Protein AF-0000000078270189 (afdb_homodimer)

Radius of gyration: 19.57 Å; Cα contacts (8 Å, |Δi|>4): 550; chains: 2; bounding box: 34×68×43 Å

Sequence (290 aa):
MHQIRISPMSISDHAAAMALWQNTPGIGLSAADEAQAMQSYLQRNPDLSQCAWADELLVGTVLAGHDGRRGYLHHLCVRDDFRHRGVGRQMITRALEGLAALGLEKAHAFLFTDNETGRRFWDRIGWTWRTDIGVVSVTIEEAIKMHQIRISPMSISDHAAAMALWQNTPGIGLSAADEAQAMQSYLQRNPDLSQCAWADELLVGTVLAGHDGRRGYLHHLCVRDDFRHRGVGRQMITRALEGLAALGLEKAHAFLFTDNETGRRFWDRIGWTWRTDIGVVSVTIEEAIK

pLDDT: mean 95.75, std 4.95, range [55.59, 98.94]

Foldseek 3Di:
DQDKDKWFDDLVCLVLLVVQQVPDPQRDDDPCSDSVNVNVLCVQQPGLKMFIDRDPHTFFIKDWDDPLAEIEIGRTDGHPVCPPVCPSVVRNVSNVVSVVVSPYDYYDYDHDPPCPVVVVVCVVSPDDDDPPDDDDDDDVVVVVD/DQDKDKWFDDLVCLVLLVVQQVPDPQRDDDPCSDSVNVNVQCVQQPGLKMWIDRDPHTFFIKDWDDPLAEIEIGRGDGHPVCPPVCPSVVRNVRNVVSVVVSPYDYYDYDHDPPCPVVVVVCVVSPDDDDPPDDDDDDDVVVVVD

Nearest PDB structures (foldseek):
  5ib0-assembly1_A  TM=9.580E-01  e=2.814E-15  Pseudomonas aeruginosa PAO1
  2pdo-assembly1_A  TM=8.652E-01  e=2.247E-10  Shigella flexneri 2a str. 2457T
  4qvt-assembly5_H  TM=8.853E-01  e=1.730E-09  Escherichia coli K-12
  4qvt-assembly2_D  TM=8.616E-01  e=2.094E-09  Escherichia coli K-12
  3ddd-assembly1_A  TM=7.504E-01  e=2.486E-06  Pyrococcus horikoshii

InterPro domains:
  IPR000182 GNAT domain [PF00583] (37-127)
  IPR000182 GNAT domain [PS51186] (4-145)
  IPR016181 Acyl-CoA N-acyltransferase [SSF55729] (1-129)
  IPR050832 Bacterial Acetyltransferase [PTHR43877] (1-128)

Organism: Desulfomicrobium norvegicum (strain DSM 1741 / NCIMB 8310) (NCBI:txid52561)

Secondary structure (DSSP, 8-state):
-PPEEEEE--GGGHHHHHHHHHTSTTPPP-GGGSHHHHHHHHHHSTTTSEEEEETTEEEEEEEEEE-SS-EEEEEEEE-GGG-SSSHHHHHHHHHHHHHHHTT--EEEEEEETT-HHHHHHHHHTT-EE-SSEEEEEEEHHHH--/-PPEEEEE--GGGHHHHHHHHHTSTTPPP-GGGSHHHHHHHHHHSTTTSEEEEETTEEEEEEEEEE-SS-EEEEEEEE-GGG-SSSHHHHHHHHHHHHHHHTT--EEEEEEETT-HHHHHHHHHTT-EE-SSEEEEEEEHHHH--

Solvent-accessible surface area (backbone atoms only — not comparable to full-atom values): 15845 Å² total; per-residue (Å²): 130,80,63,72,47,76,44,58,57,53,73,86,45,44,67,57,49,51,56,48,43,77,71,35,89,89,59,82,84,56,76,60,68,35,69,70,41,38,42,53,23,44,68,75,24,70,65,20,19,27,31,30,23,44,80,92,39,71,41,30,37,32,40,33,30,39,35,62,60,40,32,40,46,42,72,73,48,59,40,76,95,56,54,96,68,55,56,67,59,52,44,48,44,52,24,43,52,45,42,42,75,71,66,38,54,36,34,36,34,73,40,51,67,82,40,59,69,60,51,52,52,42,44,73,69,66,33,42,76,48,80,59,45,45,42,34,34,38,54,37,72,70,62,71,103,131,78,63,71,45,73,44,59,56,53,74,86,47,45,68,57,49,51,55,49,43,76,71,34,89,91,59,83,84,55,74,59,68,34,69,69,41,37,44,53,23,44,68,73,24,70,65,21,19,27,31,29,24,44,80,89,39,73,42,30,37,32,41,34,30,40,34,61,61,40,31,39,47,41,73,71,47,59,40,78,95,58,53,96,68,55,56,68,59,52,44,49,45,51,24,43,51,46,42,42,76,72,66,38,54,36,35,36,34,73,40,54,66,83,42,60,70,60,52,53,51,42,45,71,68,66,33,41,78,47,80,60,46,45,43,35,34,38,53,37,74,70,63,70,102

Structure (mmCIF, N/CA/C/O backbone):
data_AF-0000000078270189-model_v1
#
loop_
_entity.id
_entity.type
_entity.pdbx_description
1 polymer 'Putative acetyltransferase'
#
loop_
_atom_site.group_PDB
_atom_site.id
_atom_site.type_symbol
_atom_site.label_atom_id
_atom_site.label_alt_id
_atom_site.label_comp_id
_atom_site.label_asym_id
_atom_site.label_entity_id
_atom_site.label_seq_id
_atom_site.pdbx_PDB_ins_code
_atom_site.Cartn_x
_atom_site.Cartn_y
_atom_site.Cartn_z
_atom_site.occupancy
_atom_site.B_iso_or_equiv
_atom_site.auth_seq_id
_atom_site.auth_comp_id
_atom_site.auth_asym_id
_atom_site.auth_atom_id
_atom_site.pdbx_PDB_model_num
ATOM 1 N N . MET A 1 1 ? 3.002 35.062 14.57 1 55.69 1 MET A N 1
ATOM 2 C CA . MET A 1 1 ? 2.908 33.969 13.609 1 55.69 1 MET A CA 1
ATOM 3 C C . MET A 1 1 ? 3.334 32.656 14.25 1 55.69 1 MET A C 1
ATOM 5 O O . MET A 1 1 ? 4.383 32.562 14.891 1 55.69 1 MET A O 1
ATOM 9 N N . HIS A 1 2 ? 2.355 31.734 14.633 1 72 2 HIS A N 1
ATOM 10 C CA . HIS A 1 2 ? 2.68 30.594 15.477 1 72 2 HIS A CA 1
ATOM 11 C C . HIS A 1 2 ? 3.689 29.672 14.789 1 72 2 HIS A C 1
ATOM 13 O O . HIS A 1 2 ? 3.688 29.547 13.562 1 72 2 HIS A O 1
ATOM 19 N N . GLN A 1 3 ? 4.707 29.5 15.445 1 89 3 GLN A N 1
ATOM 20 C CA . GLN A 1 3 ? 5.746 28.594 14.961 1 89 3 GLN A CA 1
ATOM 21 C C . GLN A 1 3 ? 5.215 27.172 14.812 1 89 3 GLN A C 1
ATOM 23 O O . GLN A 1 3 ? 4.57 26.641 15.719 1 89 3 GLN A O 1
ATOM 28 N N . ILE A 1 4 ? 5.23 26.656 13.695 1 95.44 4 ILE A N 1
ATOM 29 C CA . ILE A 1 4 ? 4.77 25.297 13.438 1 95.44 4 ILE A CA 1
ATOM 30 C C . ILE A 1 4 ? 5.922 24.312 13.656 1 95.44 4 ILE A C 1
ATOM 32 O O . ILE A 1 4 ? 7.031 24.531 13.156 1 95.44 4 ILE A O 1
ATOM 36 N N . ARG A 1 5 ? 5.668 23.281 14.484 1 97.12 5 ARG A N 1
ATOM 37 C CA . ARG A 1 5 ? 6.637 22.219 14.742 1 97.12 5 ARG A CA 1
ATOM 38 C C . ARG A 1 5 ? 6.18 20.906 14.133 1 97.12 5 ARG A C 1
ATOM 40 O O . ARG A 1 5 ? 5.047 20.469 14.352 1 97.12 5 ARG A O 1
ATOM 47 N N . ILE A 1 6 ? 7.066 20.328 13.367 1 98 6 ILE A N 1
ATOM 48 C CA . ILE A 1 6 ? 6.781 19.031 12.781 1 98 6 ILE A CA 1
ATOM 49 C C . ILE A 1 6 ? 7.551 17.938 13.531 1 98 6 ILE A C 1
ATOM 51 O O . ILE A 1 6 ? 8.75 18.078 13.773 1 98 6 ILE A O 1
ATOM 55 N N . SER A 1 7 ? 6.887 16.922 13.914 1 98.06 7 SER A N 1
ATOM 56 C CA . SER A 1 7 ? 7.5 15.828 14.648 1 98.06 7 SER A CA 1
ATOM 57 C C . SER A 1 7 ? 6.828 14.492 14.328 1 98.06 7 SER A C 1
ATOM 59 O O . SER A 1 7 ? 5.695 14.469 13.836 1 98.06 7 SER A O 1
ATOM 61 N N . PRO A 1 8 ? 7.523 13.406 14.57 1 98.75 8 PRO A N 1
ATOM 62 C CA . PRO A 1 8 ? 6.891 12.102 14.359 1 98.75 8 PRO A CA 1
ATOM 63 C C . PRO A 1 8 ? 5.637 11.914 15.211 1 98.75 8 PRO A C 1
ATOM 65 O O . PRO A 1 8 ? 5.594 12.359 16.359 1 98.75 8 PRO A O 1
ATOM 68 N N . MET A 1 9 ? 4.684 11.32 14.609 1 98.75 9 MET A N 1
ATOM 69 C CA . MET A 1 9 ? 3.447 11 15.32 1 98.75 9 MET A CA 1
ATOM 70 C C . MET A 1 9 ? 3.678 9.898 16.344 1 98.75 9 MET A C 1
ATOM 72 O O . MET A 1 9 ? 4.395 8.93 16.078 1 98.75 9 MET A O 1
ATOM 76 N N . SER A 1 10 ? 3.102 10.039 17.5 1 98.31 10 SER A N 1
ATOM 77 C CA . SER A 1 10 ? 3.029 8.977 18.5 1 98.31 10 SER A CA 1
ATOM 78 C C . SER A 1 10 ? 1.584 8.664 18.859 1 98.31 10 SER A C 1
ATOM 80 O O . SER A 1 10 ? 0.664 9.375 18.453 1 98.31 10 SER A O 1
ATOM 82 N N . ILE A 1 11 ? 1.423 7.57 19.641 1 98.44 11 ILE A N 1
ATOM 83 C CA . ILE A 1 11 ? 0.067 7.141 19.969 1 98.44 11 ILE A CA 1
ATOM 84 C C . ILE A 1 11 ? -0.595 8.172 20.891 1 98.44 11 ILE A C 1
ATOM 86 O O . ILE A 1 11 ? -1.822 8.273 20.922 1 98.44 11 ILE A O 1
ATOM 90 N N . SER A 1 12 ? 0.16 8.992 21.547 1 98.25 12 SER A N 1
ATOM 91 C CA . SER A 1 12 ? -0.382 10.047 22.391 1 98.25 12 SER A CA 1
ATOM 92 C C . SER A 1 12 ? -1.048 11.141 21.562 1 98.25 12 SER A C 1
ATOM 94 O O . SER A 1 12 ? -1.821 11.945 22.078 1 98.25 12 SER A O 1
ATOM 96 N N . ASP A 1 13 ? -0.788 11.219 20.281 1 98.38 13 ASP A N 1
ATOM 97 C CA . ASP A 1 13 ? -1.355 12.227 19.391 1 98.38 13 ASP A CA 1
ATOM 98 C C . ASP A 1 13 ? -2.689 11.766 18.812 1 98.38 13 ASP A C 1
ATOM 100 O O . ASP A 1 13 ? -3.361 12.516 18.109 1 98.38 13 ASP A O 1
ATOM 104 N N . HIS A 1 14 ? -3.082 10.547 19.109 1 98.5 14 HIS A N 1
ATOM 105 C CA . HIS A 1 14 ? -4.203 9.898 18.438 1 98.5 14 HIS A CA 1
ATOM 106 C C . HIS A 1 14 ? -5.484 10.711 18.594 1 98.5 14 HIS A C 1
ATOM 108 O O . HIS A 1 14 ? -6.199 10.961 17.625 1 98.5 14 HIS A O 1
ATOM 114 N N . ALA A 1 15 ? -5.781 11.148 19.812 1 98.19 15 ALA A N 1
ATOM 115 C CA . ALA A 1 15 ? -7.031 11.867 20.047 1 98.19 15 ALA A CA 1
ATOM 116 C C . ALA A 1 15 ? -7.082 13.164 19.25 1 98.19 15 ALA A C 1
ATOM 118 O O . ALA A 1 15 ? -8.117 13.5 18.672 1 98.19 15 ALA A O 1
ATOM 119 N N . ALA A 1 16 ? -6.031 13.898 19.25 1 98.31 16 ALA A N 1
ATOM 120 C CA . ALA A 1 16 ? -5.961 15.148 18.5 1 98.31 16 ALA A CA 1
ATOM 121 C C . ALA A 1 16 ? -6.062 14.883 17 1 98.31 16 ALA A C 1
ATOM 123 O O . ALA A 1 16 ? -6.727 15.633 16.266 1 98.31 16 ALA A O 1
ATOM 124 N N . ALA A 1 17 ? -5.438 13.852 16.5 1 98.5 17 ALA A N 1
ATOM 125 C CA . ALA A 1 17 ? -5.496 13.477 15.086 1 98.5 17 ALA A CA 1
ATOM 126 C C . ALA A 1 17 ? -6.922 13.117 14.68 1 98.5 17 ALA A C 1
ATOM 128 O O . ALA A 1 17 ? -7.414 13.578 13.648 1 98.5 17 ALA A O 1
ATOM 129 N N . MET A 1 18 ? -7.562 12.312 15.547 1 98.12 18 MET A N 1
ATOM 130 C CA . MET A 1 18 ? -8.938 11.914 15.273 1 98.12 18 MET A CA 1
ATOM 131 C C . MET A 1 18 ? -9.852 13.125 15.172 1 98.12 18 MET A C 1
ATOM 133 O O . MET A 1 18 ? -10.695 13.203 14.273 1 98.12 18 MET A O 1
ATOM 137 N N . ALA A 1 19 ? -9.711 14.055 16.062 1 97.31 19 ALA A N 1
ATOM 138 C CA . ALA A 1 19 ? -10.508 15.281 16.031 1 97.31 19 ALA A CA 1
ATOM 139 C C . ALA A 1 19 ? -10.273 16.062 14.742 1 97.31 19 ALA A C 1
ATOM 141 O O . ALA A 1 19 ? -11.219 16.547 14.125 1 97.31 19 ALA A O 1
ATOM 142 N N . LEU A 1 20 ? -9.023 16.188 14.352 1 97.62 20 LEU A N 1
ATOM 143 C CA . LEU A 1 20 ? -8.688 16.875 13.109 1 97.62 20 LEU A CA 1
ATOM 144 C C . LEU A 1 20 ? -9.32 16.172 11.914 1 97.62 20 LEU A C 1
ATOM 146 O O . LEU A 1 20 ? -9.93 16.828 11.062 1 97.62 20 LEU A O 1
ATOM 150 N N . TRP A 1 21 ? -9.172 14.844 11.844 1 97.25 21 TRP A N 1
ATOM 151 C CA . TRP A 1 21 ? -9.68 14.07 10.719 1 97.25 21 TRP A CA 1
ATOM 152 C C . TRP A 1 21 ? -11.195 14.172 10.625 1 97.25 21 TRP A C 1
ATOM 154 O O . TRP A 1 21 ? -11.75 14.352 9.531 1 97.25 21 TRP A O 1
ATOM 164 N N . GLN A 1 22 ? -11.852 14.07 11.719 1 95.75 22 GLN A N 1
ATOM 165 C CA . GLN A 1 22 ? -13.312 14.133 11.75 1 95.75 22 GLN A CA 1
ATOM 166 C C . GLN A 1 22 ? -13.812 15.484 11.242 1 95.75 22 GLN A C 1
ATOM 168 O O . GLN A 1 22 ? -14.922 15.57 10.695 1 95.75 22 GLN A O 1
ATOM 173 N N . ASN A 1 23 ? -13.016 16.484 11.359 1 93.38 23 ASN A N 1
ATOM 174 C CA . ASN A 1 23 ? -13.414 17.828 10.977 1 93.38 23 ASN A CA 1
ATOM 175 C C . ASN A 1 23 ? -12.828 18.234 9.625 1 93.38 23 ASN A C 1
ATOM 177 O O . ASN A 1 23 ? -12.836 19.406 9.266 1 93.38 23 ASN A O 1
ATOM 181 N N . THR A 1 24 ? -12.227 17.375 8.961 1 91.44 24 THR A N 1
ATOM 182 C CA . THR A 1 24 ? -11.641 17.641 7.652 1 91.44 24 THR A CA 1
ATOM 183 C C . THR A 1 24 ? -12.445 16.969 6.543 1 91.44 24 THR A C 1
ATOM 185 O O . THR A 1 24 ? -12.484 15.75 6.457 1 91.44 24 THR A O 1
ATOM 188 N N . PRO A 1 25 ? -13.039 17.781 5.727 1 86 25 PRO A N 1
ATOM 189 C CA . PRO A 1 25 ? -13.797 17.188 4.621 1 86 25 PRO A CA 1
ATOM 190 C C . PRO A 1 25 ? -12.93 16.344 3.703 1 86 25 PRO A C 1
ATOM 192 O O . PRO A 1 25 ? -11.773 16.688 3.439 1 86 25 PRO A O 1
ATOM 195 N N . GLY A 1 26 ? -13.461 15.141 3.305 1 84.12 26 GLY A N 1
ATOM 196 C CA . GLY A 1 26 ? -12.758 14.289 2.354 1 84.12 26 GLY A CA 1
ATOM 197 C C . GLY A 1 26 ? -11.953 13.188 3.018 1 84.12 26 GLY A C 1
ATOM 198 O O . GLY A 1 26 ? -11.5 12.258 2.35 1 84.12 26 GLY A O 1
ATOM 199 N N . ILE A 1 27 ? -11.695 13.383 4.262 1 88.06 27 ILE A N 1
ATOM 200 C CA . ILE A 1 27 ? -11 12.32 4.988 1 88.06 27 ILE A CA 1
ATOM 201 C C . ILE A 1 27 ? -11.992 11.234 5.391 1 88.06 27 ILE A C 1
ATOM 203 O O . ILE A 1 27 ? -12.969 11.508 6.09 1 88.06 27 ILE A O 1
ATOM 207 N N . GLY A 1 28 ? -11.797 10.055 4.883 1 88.25 28 GLY A N 1
ATOM 208 C CA . GLY A 1 28 ? -12.594 8.906 5.281 1 88.25 28 GLY A CA 1
ATOM 209 C C . GLY A 1 28 ? -11.984 8.133 6.434 1 88.25 28 GLY A C 1
ATOM 210 O O . GLY A 1 28 ? -10.797 7.824 6.422 1 88.25 28 GLY A O 1
ATOM 211 N N . LEU A 1 29 ? -12.812 7.902 7.492 1 93.81 29 LEU A N 1
ATOM 212 C CA . LEU A 1 29 ? -12.352 7.16 8.664 1 93.81 29 LEU A CA 1
ATOM 213 C C . LEU A 1 29 ? -12.859 5.723 8.625 1 93.81 29 LEU A C 1
ATOM 215 O O . LEU A 1 29 ? -13.914 5.445 8.047 1 93.81 29 LEU A O 1
ATOM 219 N N . SER A 1 30 ? -12.125 4.852 9.188 1 94.12 30 SER A N 1
ATOM 220 C CA . SER A 1 30 ? -12.453 3.432 9.289 1 94.12 30 SER A CA 1
ATOM 221 C C . SER A 1 30 ? -11.891 2.824 10.57 1 94.12 30 SER A C 1
ATOM 223 O O . SER A 1 30 ? -11.328 3.533 11.406 1 94.12 30 SER A O 1
ATOM 225 N N . ALA A 1 31 ? -12.086 1.511 10.758 1 94.19 31 ALA A N 1
ATOM 226 C CA . ALA A 1 31 ? -11.555 0.787 11.906 1 94.19 31 ALA A CA 1
ATOM 227 C C . ALA A 1 31 ? -10.039 0.904 11.977 1 94.19 31 ALA A C 1
ATOM 229 O O . ALA A 1 31 ? -9.453 0.835 13.062 1 94.19 31 ALA A O 1
ATOM 230 N N . ALA A 1 32 ? -9.438 1.154 10.836 1 96 32 ALA A N 1
ATOM 231 C CA . ALA A 1 32 ? -7.98 1.271 10.781 1 96 32 ALA A CA 1
ATOM 232 C C . ALA A 1 32 ? -7.504 2.521 11.508 1 96 32 ALA A C 1
ATOM 234 O O . ALA A 1 32 ? -6.309 2.666 11.789 1 96 32 ALA A O 1
ATOM 235 N N . ASP A 1 33 ? -8.406 3.43 11.82 1 97.44 33 ASP A N 1
ATOM 236 C CA . ASP A 1 33 ? -8.039 4.695 12.445 1 97.44 33 ASP A CA 1
ATOM 237 C C . ASP A 1 33 ? -8.266 4.648 13.953 1 97.44 33 ASP A C 1
ATOM 239 O O . ASP A 1 33 ? -7.973 5.613 14.664 1 97.44 33 ASP A O 1
ATOM 243 N N . GLU A 1 34 ? -8.789 3.553 14.414 1 96.81 34 GLU A N 1
ATOM 244 C CA . GLU A 1 34 ? -9.008 3.404 15.852 1 96.81 34 GLU A CA 1
ATOM 245 C C . GLU A 1 34 ? -7.68 3.273 16.594 1 96.81 34 GLU A C 1
ATOM 247 O O . GLU A 1 34 ? -6.652 2.951 16 1 96.81 34 GLU A O 1
ATOM 252 N N . ALA A 1 35 ? -7.715 3.471 17.875 1 97.25 35 ALA A N 1
ATOM 253 C CA . ALA A 1 35 ? -6.52 3.631 18.703 1 97.25 35 ALA A CA 1
ATOM 254 C C . ALA A 1 35 ? -5.617 2.402 18.609 1 97.25 35 ALA A C 1
ATOM 256 O O . ALA A 1 35 ? -4.414 2.523 18.375 1 97.25 35 ALA A O 1
ATOM 257 N N . GLN A 1 36 ? -6.172 1.244 18.766 1 97.06 36 GLN A N 1
ATOM 258 C CA . GLN A 1 36 ? -5.363 0.03 18.75 1 97.06 36 GLN A CA 1
ATOM 259 C C . GLN A 1 36 ? -4.727 -0.202 17.391 1 97.06 36 GLN A C 1
ATOM 261 O O . GLN A 1 36 ? -3.555 -0.57 17.297 1 97.06 36 GLN A O 1
ATOM 266 N N . ALA A 1 37 ? -5.496 -0.034 16.375 1 97.25 37 ALA A N 1
ATOM 267 C CA . ALA A 1 37 ? -4.977 -0.196 15.016 1 97.25 37 ALA A CA 1
ATOM 268 C C . ALA A 1 37 ? -3.881 0.826 14.727 1 97.25 37 ALA A C 1
ATOM 270 O O . ALA A 1 37 ? -2.854 0.49 14.125 1 97.25 37 ALA A O 1
ATOM 271 N N . MET A 1 38 ? -4.141 2.039 15.188 1 97.69 38 MET A N 1
ATOM 272 C CA . MET A 1 38 ? -3.145 3.084 14.977 1 97.69 38 MET A CA 1
ATOM 273 C C . MET A 1 38 ? -1.864 2.775 15.75 1 97.69 38 MET A C 1
ATOM 275 O O . MET A 1 38 ? -0.762 3.002 15.242 1 97.69 38 MET A O 1
ATOM 279 N N . GLN A 1 39 ? -1.993 2.305 16.906 1 98.06 39 GLN A N 1
ATOM 280 C CA . GLN A 1 39 ? -0.818 1.911 17.688 1 98.06 39 GLN A CA 1
ATOM 281 C C . GLN A 1 39 ? 0.012 0.875 16.922 1 98.06 39 GLN A C 1
ATOM 283 O O . GLN A 1 39 ? 1.229 1.019 16.812 1 98.06 39 GLN A O 1
ATOM 288 N N . SER A 1 40 ? -0.621 -0.164 16.469 1 98.06 40 SER A N 1
ATOM 289 C CA . SER A 1 40 ? 0.06 -1.199 15.695 1 98.06 40 SER A CA 1
ATOM 290 C C . SER A 1 40 ? 0.702 -0.619 14.438 1 98.06 40 SER A C 1
ATOM 292 O O . SER A 1 40 ? 1.824 -0.985 14.078 1 98.06 40 SER A O 1
ATOM 294 N N . TYR A 1 41 ? -0.029 0.301 13.805 1 98.62 41 TYR A N 1
ATOM 295 C CA . TYR A 1 41 ? 0.45 0.947 12.586 1 98.62 41 TYR A CA 1
ATOM 296 C C . TYR A 1 41 ? 1.729 1.73 12.852 1 98.62 41 TYR A C 1
ATOM 298 O O . TYR A 1 41 ? 2.701 1.618 12.102 1 98.62 41 TYR A O 1
ATOM 306 N N . LEU A 1 42 ? 1.696 2.494 13.922 1 98.75 42 LEU A N 1
ATOM 307 C CA . LEU A 1 42 ? 2.842 3.33 14.266 1 98.75 42 LEU A CA 1
ATOM 308 C C . LEU A 1 42 ? 4.023 2.475 14.711 1 98.75 42 LEU A C 1
ATOM 310 O O . LEU A 1 42 ? 5.18 2.816 14.438 1 98.75 42 LEU A O 1
ATOM 314 N N . GLN A 1 43 ? 3.764 1.372 15.383 1 98.38 43 GLN A N 1
ATOM 315 C CA . GLN A 1 43 ? 4.82 0.458 15.805 1 98.38 43 GLN A CA 1
ATOM 316 C C . GLN A 1 43 ? 5.488 -0.206 14.609 1 98.38 43 GLN A C 1
ATOM 318 O O . GLN A 1 43 ? 6.703 -0.423 14.609 1 98.38 43 GLN A O 1
ATOM 323 N N . ARG A 1 44 ? 4.73 -0.51 13.625 1 98.44 44 ARG A N 1
ATOM 324 C CA . ARG A 1 44 ? 5.254 -1.144 12.422 1 98.44 44 ARG A CA 1
ATOM 325 C C . ARG A 1 44 ? 6.043 -0.147 11.578 1 98.44 44 ARG A C 1
ATOM 327 O O . ARG A 1 44 ? 6.91 -0.538 10.797 1 98.44 44 ARG A O 1
ATOM 334 N N . ASN A 1 45 ? 5.742 1.15 11.719 1 98.81 45 ASN A N 1
ATOM 335 C CA . ASN A 1 45 ? 6.324 2.213 10.906 1 98.81 45 ASN A CA 1
ATOM 336 C C . ASN A 1 45 ? 6.891 3.334 11.773 1 98.81 45 ASN A C 1
ATOM 338 O O . ASN A 1 45 ? 6.438 4.477 11.688 1 98.81 45 ASN A O 1
ATOM 342 N N . PRO A 1 46 ? 7.879 3.049 12.523 1 98.69 46 PRO A N 1
ATOM 343 C CA . PRO A 1 46 ? 8.352 4.059 13.477 1 98.69 46 PRO A CA 1
ATOM 344 C C . PRO A 1 46 ? 8.875 5.316 12.789 1 98.69 46 PRO A C 1
ATOM 346 O O . PRO A 1 46 ? 9.656 5.223 11.844 1 98.69 46 PRO A O 1
ATOM 349 N N . ASP A 1 47 ? 8.375 6.469 13.188 1 98.56 47 ASP A N 1
ATOM 350 C CA . ASP A 1 47 ? 8.891 7.801 12.898 1 98.56 47 ASP A CA 1
ATOM 351 C C . ASP A 1 47 ? 8.562 8.219 11.469 1 98.56 47 ASP A C 1
ATOM 353 O O . ASP A 1 47 ? 9.07 9.227 10.977 1 98.56 47 ASP A O 1
ATOM 357 N N . LEU A 1 48 ? 7.73 7.488 10.828 1 98.88 48 LEU A N 1
ATOM 358 C CA . LEU A 1 48 ? 7.434 7.805 9.43 1 98.88 48 LEU A CA 1
ATOM 359 C C . LEU A 1 48 ? 6.27 8.781 9.328 1 98.88 48 LEU A C 1
ATOM 361 O O . LEU A 1 48 ? 6.285 9.695 8.5 1 98.88 48 LEU A O 1
ATOM 365 N N . SER A 1 49 ? 5.238 8.594 10.148 1 98.94 49 SER A N 1
ATOM 366 C CA . SER A 1 49 ? 4.094 9.5 10.172 1 98.94 49 SER A CA 1
ATOM 367 C C . SER A 1 49 ? 4.441 10.805 10.891 1 98.94 49 SER A C 1
ATOM 369 O O . SER A 1 49 ? 5.188 10.797 11.867 1 98.94 49 SER A O 1
ATOM 371 N N . GLN A 1 50 ? 3.893 11.898 10.414 1 98.88 50 GLN A N 1
ATOM 372 C CA . GLN A 1 50 ? 4.266 13.203 10.945 1 98.88 50 GLN A CA 1
ATOM 373 C C . GLN A 1 50 ? 3.039 13.977 11.422 1 98.88 50 GLN A C 1
ATOM 375 O O . GLN A 1 50 ? 1.959 13.852 10.836 1 98.88 50 GLN A O 1
ATOM 380 N N . CYS A 1 51 ? 3.275 14.797 12.398 1 98.75 51 CYS A N 1
ATOM 381 C CA . CYS A 1 51 ? 2.318 15.781 12.906 1 98.75 51 CYS A CA 1
ATOM 382 C C . CYS A 1 51 ? 2.896 17.188 12.844 1 98.75 51 CYS A C 1
ATOM 384 O O . CYS A 1 51 ? 4.094 17.375 13.07 1 98.75 51 CYS A O 1
ATOM 386 N N . ALA A 1 52 ? 2.064 18.094 12.547 1 98.69 52 ALA A N 1
ATOM 387 C CA . ALA A 1 52 ? 2.387 19.516 12.664 1 98.69 52 ALA A CA 1
ATOM 388 C C . ALA A 1 52 ? 1.609 20.156 13.812 1 98.69 52 ALA A C 1
ATOM 390 O O . ALA A 1 52 ? 0.383 20.047 13.875 1 98.69 52 ALA A O 1
ATOM 391 N N . TRP A 1 53 ? 2.318 20.891 14.672 1 98.06 53 TRP A N 1
ATOM 392 C CA . TRP A 1 53 ? 1.719 21.516 15.844 1 98.06 53 TRP A CA 1
ATOM 393 C C . TRP A 1 53 ? 1.943 23.016 15.836 1 98.06 53 TRP A C 1
ATOM 395 O O . TRP A 1 53 ? 3.053 23.484 15.562 1 98.06 53 TRP A O 1
ATOM 405 N N . ALA A 1 54 ? 0.935 23.781 15.977 1 97 54 ALA A N 1
ATOM 406 C CA . ALA A 1 54 ? 1.003 25.188 16.375 1 97 54 ALA A CA 1
ATOM 407 C C . ALA A 1 54 ? 0.716 25.359 17.859 1 97 54 ALA A C 1
ATOM 409 O O . ALA A 1 54 ? -0.444 25.391 18.266 1 97 54 ALA A O 1
ATOM 410 N N . ASP A 1 55 ? 1.781 25.375 18.641 1 93.25 55 ASP A N 1
ATOM 411 C CA . ASP A 1 55 ? 1.658 25.344 20.094 1 93.25 55 ASP A CA 1
ATOM 412 C C . ASP A 1 55 ? 0.997 24.031 20.547 1 93.25 55 ASP A C 1
ATOM 414 O O . ASP A 1 55 ? 1.555 22.953 20.359 1 93.25 55 ASP A O 1
ATOM 418 N N . GLU A 1 56 ? -0.2 24.078 21.062 1 94 56 GLU A N 1
ATOM 419 C CA . GLU A 1 56 ? -0.847 22.875 21.578 1 94 56 GLU A CA 1
ATOM 420 C C . GLU A 1 56 ? -1.928 22.375 20.625 1 94 56 GLU A C 1
ATOM 422 O O . GLU A 1 56 ? -2.643 21.422 20.938 1 94 56 GLU A O 1
ATOM 427 N N . LEU A 1 57 ? -1.951 22.984 19.484 1 96.19 57 LEU A N 1
ATOM 428 C CA . LEU A 1 57 ? -2.977 22.641 18.5 1 96.19 57 LEU A CA 1
ATOM 429 C C . LEU A 1 57 ? -2.383 21.828 17.359 1 96.19 57 LEU A C 1
ATOM 431 O O . LEU A 1 57 ? -1.463 22.281 16.672 1 96.19 57 LEU A O 1
ATOM 435 N N . LEU A 1 58 ? -2.889 20.578 17.219 1 98.25 58 LEU A N 1
ATOM 436 C CA . LEU A 1 58 ? -2.502 19.797 16.047 1 98.25 58 LEU A CA 1
ATOM 437 C C . LEU A 1 58 ? -3.131 20.359 14.781 1 98.25 58 LEU A C 1
ATOM 439 O O . LEU A 1 58 ? -4.359 20.422 14.664 1 98.25 58 LEU A O 1
ATOM 443 N N . VAL A 1 59 ? -2.273 20.797 13.828 1 98 59 VAL A N 1
ATOM 444 C CA . VAL A 1 59 ? -2.822 21.547 12.703 1 98 59 VAL A CA 1
ATOM 445 C C . VAL A 1 59 ? -2.621 20.75 11.414 1 98 59 VAL A C 1
ATOM 447 O O . VAL A 1 59 ? -3.105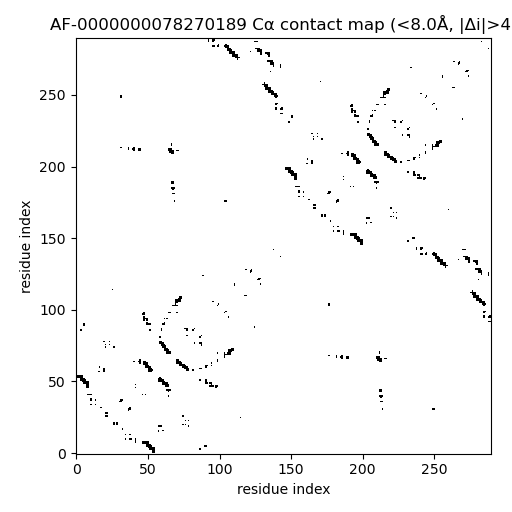 21.156 10.352 1 98 59 VAL A O 1
ATOM 450 N N . GLY A 1 60 ? -1.89 19.594 11.422 1 98.44 60 GLY A N 1
ATOM 451 C CA . GLY A 1 60 ? -1.688 18.781 10.242 1 98.44 60 GLY A CA 1
ATOM 452 C C . GLY A 1 60 ? -1.185 17.375 10.555 1 98.44 60 GLY A C 1
ATOM 453 O O . GLY A 1 60 ? -0.583 17.156 11.609 1 98.44 60 GLY A O 1
ATOM 454 N N . THR A 1 61 ? -1.485 16.484 9.68 1 98.75 61 THR A N 1
ATOM 455 C CA . THR A 1 61 ? -1 15.109 9.805 1 98.75 61 THR A CA 1
ATOM 456 C C . THR A 1 61 ? -0.662 14.523 8.438 1 98.75 61 THR A C 1
ATOM 458 O O . THR A 1 61 ? -1.187 14.977 7.418 1 98.75 61 THR A O 1
ATOM 461 N N . VAL A 1 62 ? 0.183 13.578 8.438 1 98.69 62 VAL A N 1
ATOM 462 C CA . VAL A 1 62 ? 0.337 12.609 7.359 1 98.69 62 VAL A CA 1
ATOM 463 C C . VAL A 1 62 ? 0.734 11.25 7.934 1 98.69 62 VAL A C 1
ATOM 465 O O . VAL A 1 62 ? 1.635 11.164 8.773 1 98.69 62 VAL A O 1
ATOM 468 N N . LEU A 1 63 ? 0.006 10.289 7.574 1 98.81 63 LEU A N 1
ATOM 469 C CA . LEU A 1 63 ? 0.416 8.922 7.887 1 98.81 63 LEU A CA 1
ATOM 470 C C . LEU A 1 63 ? 1.306 8.359 6.785 1 98.81 63 LEU A C 1
ATOM 472 O O . LEU A 1 63 ? 1.033 8.555 5.598 1 98.81 63 LEU A O 1
ATOM 476 N N . ALA A 1 64 ? 2.336 7.684 7.195 1 98.88 64 ALA A N 1
ATOM 477 C CA . ALA A 1 64 ? 3.25 7.051 6.246 1 98.88 64 ALA A CA 1
ATOM 478 C C . ALA A 1 64 ? 3.66 5.66 6.723 1 98.88 64 ALA A C 1
ATOM 480 O O . ALA A 1 64 ? 4.016 5.477 7.891 1 98.88 64 ALA A O 1
ATOM 481 N N . GLY A 1 65 ? 3.506 4.738 5.914 1 98.81 65 GLY A N 1
ATOM 482 C CA . GLY A 1 65 ? 3.955 3.371 6.113 1 98.81 65 GLY A CA 1
ATOM 483 C C . GLY A 1 65 ? 4.418 2.703 4.832 1 98.81 65 GLY A C 1
ATOM 484 O O . GLY A 1 65 ? 4.562 3.361 3.801 1 98.81 65 GLY A O 1
ATOM 485 N N . HIS A 1 66 ? 4.773 1.445 4.965 1 98.88 66 HIS A N 1
ATOM 486 C CA . HIS A 1 66 ? 5.238 0.721 3.787 1 98.88 66 HIS A CA 1
ATOM 487 C C . HIS A 1 66 ? 4.992 -0.777 3.93 1 98.88 66 HIS A C 1
ATOM 489 O O . HIS A 1 66 ? 4.879 -1.289 5.047 1 98.88 66 HIS A O 1
ATOM 495 N N . ASP A 1 67 ? 4.922 -1.465 2.84 1 98.75 67 ASP A N 1
ATOM 496 C CA . ASP A 1 67 ? 4.727 -2.912 2.863 1 98.75 67 ASP A CA 1
ATOM 497 C C . ASP A 1 67 ? 6.047 -3.645 2.637 1 98.75 67 ASP A C 1
ATOM 499 O O . ASP A 1 67 ? 6.074 -4.875 2.549 1 98.75 67 ASP A O 1
ATOM 503 N N . GLY A 1 68 ? 7.141 -2.939 2.566 1 98.31 68 GLY A N 1
ATOM 504 C CA . GLY A 1 68 ? 8.445 -3.49 2.236 1 98.31 68 GLY A CA 1
ATOM 505 C C . GLY A 1 68 ? 8.844 -3.244 0.795 1 98.31 68 GLY A C 1
ATOM 506 O O . GLY A 1 68 ? 10.031 -3.283 0.461 1 98.31 68 GLY A O 1
ATOM 507 N N . ARG A 1 69 ? 7.906 -2.959 -0.025 1 97.81 69 ARG A N 1
ATOM 508 C CA . ARG A 1 69 ? 8.125 -2.75 -1.452 1 97.81 69 ARG A CA 1
ATOM 509 C C . ARG A 1 69 ? 7.852 -1.303 -1.844 1 97.81 69 ARG A C 1
ATOM 511 O O . ARG A 1 69 ? 8.617 -0.702 -2.6 1 97.81 69 ARG A O 1
ATOM 518 N N . ARG A 1 70 ? 6.852 -0.753 -1.339 1 98.31 70 ARG A N 1
ATOM 519 C CA . ARG A 1 70 ? 6.422 0.611 -1.63 1 98.31 70 ARG A CA 1
ATOM 520 C C . ARG A 1 70 ? 6 1.336 -0.356 1 98.31 70 ARG A C 1
ATOM 522 O O . ARG A 1 70 ? 5.594 0.702 0.619 1 98.31 70 ARG A O 1
ATOM 529 N N . GLY A 1 71 ? 6.246 2.625 -0.387 1 98.75 71 GLY A N 1
ATOM 530 C CA . GLY A 1 71 ? 5.66 3.473 0.639 1 98.75 71 GLY A CA 1
ATOM 531 C C . GLY A 1 71 ? 4.25 3.922 0.309 1 98.75 71 GLY A C 1
ATOM 532 O O . GLY A 1 71 ? 3.908 4.102 -0.862 1 98.75 71 GLY A O 1
ATOM 533 N N . TYR A 1 72 ? 3.467 4.156 1.341 1 98.88 72 TYR A N 1
ATOM 534 C CA . TYR A 1 72 ? 2.09 4.617 1.194 1 98.88 72 TYR A CA 1
ATOM 535 C C . TYR A 1 72 ? 1.785 5.746 2.172 1 98.88 72 TYR A C 1
ATOM 537 O O . TYR A 1 72 ? 2.064 5.633 3.367 1 98.88 72 TYR A O 1
ATOM 545 N N . LEU A 1 73 ? 1.249 6.793 1.675 1 98.62 73 LEU A N 1
ATOM 546 C CA . LEU A 1 73 ? 0.853 7.926 2.502 1 98.62 73 LEU A CA 1
ATOM 547 C C . LEU A 1 73 ? -0.665 7.992 2.645 1 98.62 73 LEU A C 1
ATOM 549 O O . LEU A 1 73 ? -1.394 7.738 1.683 1 98.62 73 LEU A O 1
ATOM 553 N N . HIS A 1 74 ? -1.104 8.312 3.865 1 97.88 74 HIS A N 1
ATOM 554 C CA . HIS A 1 74 ? -2.523 8.445 4.176 1 97.88 74 HIS A CA 1
ATOM 555 C C . HIS A 1 74 ? -2.801 9.703 4.984 1 97.88 74 HIS A C 1
ATOM 557 O O . HIS A 1 74 ? -1.895 10.25 5.621 1 97.88 74 HIS A O 1
ATOM 563 N N . HIS A 1 75 ? -4.082 10.164 4.953 1 97.44 75 HIS A N 1
ATOM 564 C CA . HIS A 1 75 ? -4.617 11.188 5.844 1 97.44 75 HIS A CA 1
ATOM 565 C C . HIS A 1 75 ? -3.752 12.438 5.824 1 97.44 75 HIS A C 1
ATOM 567 O O . HIS A 1 75 ? -3.42 12.984 6.883 1 97.44 75 HIS A O 1
ATOM 573 N N . LEU A 1 76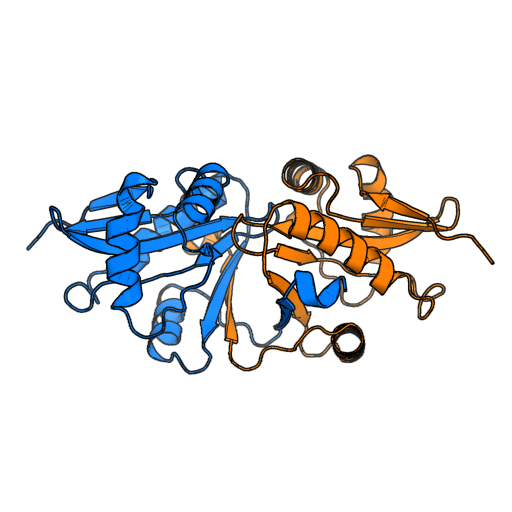 ? -3.293 12.781 4.66 1 96.69 76 LEU A N 1
ATOM 574 C CA . LEU A 1 76 ? -2.711 14.117 4.566 1 96.69 76 LEU A CA 1
ATOM 575 C C . LEU A 1 76 ? -3.775 15.188 4.773 1 96.69 76 LEU A C 1
ATOM 577 O O . LEU A 1 76 ? -4.754 15.25 4.027 1 96.69 76 LEU A O 1
ATOM 581 N N . CYS A 1 77 ? -3.584 15.969 5.789 1 95.31 77 CYS A N 1
ATOM 582 C CA . CYS A 1 77 ? -4.508 17.062 6.059 1 95.31 77 CYS A CA 1
ATOM 583 C C . CYS A 1 77 ? -3.807 18.203 6.793 1 95.31 77 CYS A C 1
ATOM 585 O O . CYS A 1 77 ? -2.879 17.969 7.57 1 95.31 77 CYS A O 1
ATOM 587 N N . VAL A 1 78 ? -4.168 19.359 6.445 1 96.5 78 VAL A N 1
ATOM 588 C CA . VAL A 1 78 ? -3.762 20.594 7.129 1 96.5 78 VAL A CA 1
ATOM 589 C C . VAL A 1 78 ? -4.988 21.438 7.43 1 96.5 78 VAL A C 1
ATOM 591 O O . VAL A 1 78 ? -5.84 21.656 6.562 1 96.5 78 VAL A O 1
ATOM 594 N N . ARG A 1 79 ? -5.086 21.875 8.648 1 95.94 79 ARG A N 1
ATOM 595 C CA . ARG A 1 79 ? -6.18 22.766 9.016 1 95.94 79 ARG A CA 1
ATOM 596 C C . ARG A 1 79 ? -6.273 23.938 8.055 1 95.94 79 ARG A C 1
ATOM 598 O O . ARG A 1 79 ? -5.25 24.5 7.645 1 95.94 79 ARG A O 1
ATOM 605 N N . ASP A 1 80 ? -7.457 24.391 7.848 1 93.19 80 ASP A N 1
ATOM 606 C CA . ASP A 1 80 ? -7.738 25.391 6.832 1 93.19 80 ASP A CA 1
ATOM 607 C C . ASP A 1 80 ? -6.965 26.688 7.105 1 93.19 80 ASP A C 1
ATOM 609 O O . ASP A 1 80 ? -6.371 27.266 6.195 1 93.19 80 ASP A O 1
ATOM 613 N N . ASP A 1 81 ? -6.918 27.109 8.312 1 93 81 ASP A N 1
ATOM 614 C CA . ASP A 1 81 ? -6.309 28.391 8.672 1 93 81 ASP A CA 1
ATOM 615 C C . ASP A 1 81 ? -4.785 28.312 8.625 1 93 81 ASP A C 1
ATOM 617 O O . ASP A 1 81 ? -4.098 29.312 8.789 1 93 81 ASP A O 1
ATOM 621 N N . PHE A 1 82 ? -4.285 27.141 8.336 1 95 82 PHE A N 1
ATOM 622 C CA . PHE A 1 82 ? -2.836 26.984 8.312 1 95 82 PHE A CA 1
ATOM 623 C C . PHE A 1 82 ? -2.373 26.5 6.941 1 95 82 PHE A C 1
ATOM 625 O O . PHE A 1 82 ? -1.232 26.047 6.789 1 95 82 PHE A O 1
ATOM 632 N N . ARG A 1 83 ? -3.203 26.578 5.973 1 92.88 83 ARG A N 1
ATOM 633 C CA . ARG A 1 83 ? -2.873 26.125 4.625 1 92.88 83 ARG A CA 1
ATOM 634 C C . ARG A 1 83 ? -2.094 27.203 3.867 1 92.88 83 ARG A C 1
ATOM 636 O O . ARG A 1 83 ? -1.986 28.328 4.328 1 92.88 83 ARG A O 1
ATOM 643 N N . HIS A 1 84 ? -1.438 26.688 2.834 1 91.94 84 HIS A N 1
ATOM 644 C CA . HIS A 1 84 ? -0.663 27.547 1.944 1 91.94 84 HIS A CA 1
ATOM 645 C C . HIS A 1 84 ? 0.525 28.172 2.672 1 91.94 84 HIS A C 1
ATOM 647 O O . HIS A 1 84 ? 0.921 29.297 2.373 1 91.94 84 HIS A O 1
ATOM 653 N N . ARG A 1 85 ? 1.022 27.453 3.625 1 92.5 85 ARG A N 1
ATOM 654 C CA . ARG A 1 85 ? 2.197 27.891 4.379 1 92.5 85 ARG A CA 1
ATOM 655 C C . ARG A 1 85 ? 3.326 26.875 4.254 1 92.5 85 ARG A C 1
ATOM 657 O O . ARG A 1 85 ? 4.328 26.953 4.969 1 92.5 85 ARG A O 1
ATOM 664 N N . GLY A 1 86 ? 3.098 25.844 3.477 1 95 86 GLY A N 1
ATOM 665 C CA . GLY A 1 86 ? 4.129 24.844 3.227 1 95 86 GLY A CA 1
ATOM 666 C C . GLY A 1 86 ? 4.105 23.703 4.219 1 95 86 GLY A C 1
ATOM 667 O O . GLY A 1 86 ? 4.977 22.828 4.188 1 95 86 GLY A O 1
ATOM 668 N N . VAL A 1 87 ? 3.182 23.625 5.09 1 96.81 87 VAL A N 1
ATOM 669 C CA . VAL A 1 87 ? 3.1 22.641 6.16 1 96.81 87 VAL A CA 1
ATOM 670 C C . VAL A 1 87 ? 2.973 21.234 5.562 1 96.81 87 VAL A C 1
ATOM 672 O O . VAL A 1 87 ? 3.709 20.312 5.945 1 96.81 87 VAL A O 1
ATOM 675 N N . GLY A 1 88 ? 2.094 21.094 4.609 1 97.19 88 GLY A N 1
ATOM 676 C CA . GLY A 1 88 ? 1.906 19.812 3.959 1 97.19 88 GLY A CA 1
ATOM 677 C C . GLY A 1 88 ? 3.166 19.281 3.299 1 97.19 88 GLY A C 1
ATOM 678 O O . GLY A 1 88 ? 3.551 18.125 3.508 1 97.19 88 GLY A O 1
ATOM 679 N N . ARG A 1 89 ? 3.787 20.125 2.594 1 96.81 89 ARG A N 1
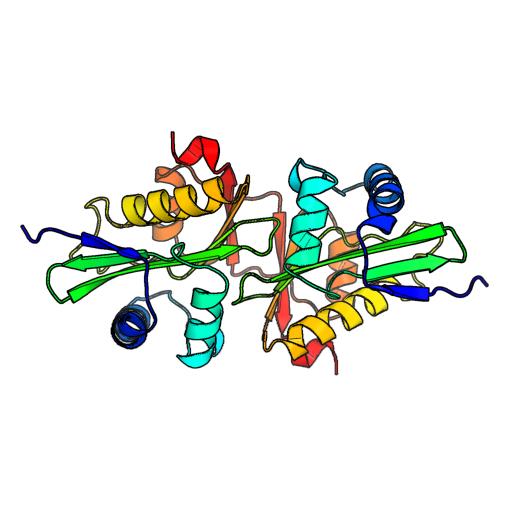ATOM 680 C CA . ARG A 1 89 ? 5.012 19.75 1.889 1 96.81 89 ARG A CA 1
ATOM 681 C C . ARG A 1 89 ? 6.105 19.344 2.869 1 96.81 89 ARG A C 1
ATOM 683 O O . ARG A 1 89 ? 6.824 18.375 2.629 1 96.81 89 ARG A O 1
ATOM 690 N N . GLN A 1 90 ? 6.238 20.062 3.922 1 97.06 90 GLN A N 1
ATOM 691 C CA . GLN A 1 90 ? 7.258 19.766 4.922 1 97.06 90 GLN A CA 1
ATOM 692 C C . GLN A 1 90 ? 7.016 18.391 5.562 1 97.06 90 GLN A C 1
ATOM 694 O O . GLN A 1 90 ? 7.957 17.625 5.758 1 97.06 90 GLN A O 1
ATOM 699 N N . MET A 1 91 ? 5.766 18.125 5.898 1 98.38 91 MET A N 1
ATOM 700 C CA . MET A 1 91 ? 5.438 16.844 6.496 1 98.38 91 MET A CA 1
ATOM 701 C C . MET A 1 91 ? 5.742 15.703 5.527 1 98.38 91 MET A C 1
ATOM 703 O O . MET A 1 91 ? 6.34 14.695 5.914 1 98.38 91 MET A O 1
ATOM 707 N N . ILE A 1 92 ? 5.379 15.875 4.27 1 98.38 92 ILE A N 1
ATOM 708 C CA . ILE A 1 92 ? 5.578 14.844 3.254 1 98.38 92 ILE A CA 1
ATOM 709 C C . ILE A 1 92 ? 7.074 14.625 3.031 1 98.38 92 ILE A C 1
ATOM 711 O O . ILE A 1 92 ? 7.531 13.484 2.932 1 98.38 92 ILE A O 1
ATOM 715 N N . THR A 1 93 ? 7.816 15.695 2.971 1 98 93 THR A N 1
ATOM 716 C CA . THR A 1 93 ? 9.258 15.578 2.779 1 98 93 THR A CA 1
ATOM 717 C C . THR A 1 93 ? 9.891 14.75 3.896 1 98 93 THR A C 1
ATOM 719 O O . THR A 1 93 ? 10.688 13.852 3.633 1 98 93 THR A O 1
ATOM 722 N N . ARG A 1 94 ? 9.539 14.977 5.082 1 98.44 94 ARG A N 1
ATOM 723 C CA . ARG A 1 94 ? 10.078 14.234 6.215 1 98.44 94 ARG A CA 1
ATOM 724 C C . ARG A 1 94 ? 9.68 12.766 6.141 1 98.44 94 ARG A C 1
ATOM 726 O O . ARG A 1 94 ? 10.492 11.883 6.41 1 98.44 94 ARG A O 1
ATOM 733 N N . ALA A 1 95 ? 8.422 12.531 5.836 1 98.75 95 ALA A N 1
ATOM 734 C CA . ALA A 1 95 ? 7.961 11.148 5.676 1 98.75 95 ALA A CA 1
ATOM 735 C C . ALA A 1 95 ? 8.766 10.422 4.605 1 98.75 95 ALA A C 1
ATOM 737 O O . ALA A 1 95 ? 9.195 9.289 4.809 1 98.75 95 ALA A O 1
ATOM 738 N N . LEU A 1 96 ? 8.977 11.109 3.484 1 98.69 96 LEU A N 1
ATOM 739 C CA . LEU A 1 96 ? 9.703 10.523 2.365 1 98.69 96 LEU A CA 1
ATOM 740 C C . LEU A 1 96 ? 11.164 10.273 2.734 1 98.69 96 LEU A C 1
ATOM 742 O O . LEU A 1 96 ? 11.75 9.273 2.316 1 98.69 96 LEU A O 1
ATOM 746 N N . GLU A 1 97 ? 11.758 11.164 3.48 1 98.56 97 GLU A N 1
ATOM 747 C CA . GLU A 1 97 ? 13.125 10.953 3.959 1 98.56 97 GLU A CA 1
ATOM 748 C C . GLU A 1 97 ? 13.227 9.68 4.789 1 98.56 97 GLU A C 1
ATOM 750 O O . GLU A 1 97 ? 14.195 8.922 4.664 1 98.56 97 GLU A O 1
ATOM 755 N N . GLY A 1 98 ? 12.273 9.469 5.629 1 98.56 98 GLY A N 1
ATOM 756 C CA . GLY A 1 98 ? 12.227 8.234 6.402 1 98.56 98 GLY A CA 1
ATOM 757 C C . GLY A 1 98 ? 12.094 6.996 5.539 1 98.56 98 GLY A C 1
ATOM 758 O O . GLY A 1 98 ? 12.789 6 5.758 1 98.56 98 GLY A O 1
ATOM 759 N N . LEU A 1 99 ? 11.219 7.074 4.578 1 98.5 99 LEU A N 1
ATOM 760 C CA . LEU A 1 99 ? 11.016 5.953 3.67 1 98.5 99 LEU A CA 1
ATOM 761 C C . LEU A 1 99 ? 12.273 5.68 2.854 1 98.5 99 LEU A C 1
ATOM 763 O O . LEU A 1 99 ? 12.641 4.523 2.631 1 98.5 99 LEU A O 1
ATOM 767 N N . ALA A 1 100 ? 12.93 6.738 2.438 1 98 100 ALA A N 1
ATOM 768 C CA . ALA A 1 100 ? 14.18 6.617 1.685 1 98 100 ALA A CA 1
ATOM 769 C C . ALA A 1 100 ? 15.258 5.922 2.516 1 98 100 ALA A C 1
ATOM 771 O O . ALA A 1 100 ? 15.992 5.078 2.004 1 98 100 ALA A O 1
ATOM 772 N N . ALA A 1 101 ? 15.328 6.293 3.766 1 97.75 101 ALA A N 1
ATOM 773 C CA . ALA A 1 101 ? 16.328 5.723 4.668 1 97.75 101 ALA A CA 1
ATOM 774 C C . ALA A 1 101 ? 16.125 4.219 4.832 1 97.75 101 ALA A C 1
ATOM 776 O O . ALA A 1 101 ? 17.062 3.492 5.168 1 97.75 101 ALA A O 1
ATOM 777 N N . LEU A 1 102 ? 14.922 3.773 4.559 1 96.94 102 LEU A N 1
ATOM 778 C CA . LEU A 1 102 ? 14.594 2.355 4.668 1 96.94 102 LEU A CA 1
ATOM 779 C C . LEU A 1 102 ? 14.812 1.646 3.336 1 96.94 102 LEU A C 1
ATOM 781 O O . LEU A 1 102 ? 14.523 0.452 3.211 1 96.94 102 LEU A O 1
ATOM 785 N N . GLY A 1 103 ? 15.18 2.424 2.305 1 95.81 103 GLY A N 1
ATOM 786 C CA . GLY A 1 103 ? 15.555 1.821 1.035 1 95.81 103 GLY A CA 1
ATOM 787 C C . GLY A 1 103 ? 14.414 1.77 0.039 1 95.81 103 GLY A C 1
ATOM 788 O O . GLY A 1 103 ? 14.523 1.126 -1.007 1 95.81 103 GLY A O 1
ATOM 789 N N . LEU A 1 104 ? 13.328 2.365 0.339 1 97.25 104 LEU A N 1
ATOM 790 C CA . LEU A 1 104 ? 12.203 2.369 -0.588 1 97.25 104 LEU A CA 1
ATOM 791 C C . LEU A 1 104 ? 12.445 3.344 -1.735 1 97.25 104 LEU A C 1
ATOM 793 O O . LEU A 1 104 ? 12.961 4.445 -1.522 1 97.25 104 LEU A O 1
ATOM 797 N N . GLU A 1 105 ? 12.047 2.934 -2.883 1 97 105 GLU A N 1
ATOM 798 C CA . GLU A 1 105 ? 12.32 3.732 -4.074 1 97 105 GLU A CA 1
ATOM 799 C C . GLU A 1 105 ? 11.109 4.562 -4.473 1 97 105 GLU A C 1
ATOM 801 O O . GLU A 1 105 ? 11.25 5.656 -5.023 1 97 105 GLU A O 1
ATOM 806 N N . LYS A 1 106 ? 9.938 4.043 -4.254 1 97.81 106 LYS A N 1
ATOM 807 C CA . LYS A 1 106 ? 8.711 4.695 -4.715 1 97.81 106 LYS A CA 1
ATOM 808 C C . LYS A 1 106 ? 7.668 4.754 -3.602 1 97.81 106 LYS A C 1
ATOM 810 O O . LYS A 1 106 ? 7.68 3.926 -2.689 1 97.81 106 LYS A O 1
ATOM 815 N N . ALA A 1 107 ? 6.832 5.711 -3.66 1 98.62 107 ALA A N 1
ATOM 816 C CA . ALA A 1 107 ? 5.707 5.867 -2.742 1 98.62 107 ALA A CA 1
ATOM 817 C C . ALA A 1 107 ? 4.43 6.227 -3.492 1 98.62 107 ALA A C 1
ATOM 819 O O . ALA A 1 107 ? 4.48 6.848 -4.559 1 98.62 107 ALA A O 1
ATOM 820 N N . HIS A 1 108 ? 3.354 5.754 -2.959 1 98.62 108 HIS A N 1
ATOM 821 C CA . HIS A 1 108 ? 2.033 6.008 -3.52 1 98.62 108 HIS A CA 1
ATOM 822 C C . HIS A 1 108 ? 1.117 6.668 -2.492 1 98.62 108 HIS A C 1
ATOM 824 O O . HIS A 1 108 ? 1.33 6.531 -1.285 1 98.62 108 HIS A O 1
ATOM 830 N N . ALA A 1 109 ? 0.188 7.352 -2.938 1 97.88 109 ALA A N 1
ATOM 831 C CA . ALA A 1 109 ? -0.967 7.824 -2.178 1 97.88 109 ALA A CA 1
ATOM 832 C C . ALA A 1 109 ? -2.252 7.676 -2.986 1 97.88 109 ALA A C 1
ATOM 834 O O . ALA A 1 109 ? -2.221 7.68 -4.219 1 97.88 109 ALA A O 1
ATOM 835 N N . PHE A 1 110 ? -3.324 7.539 -2.248 1 96.12 110 PHE A N 1
ATOM 836 C CA . PHE A 1 110 ? -4.645 7.41 -2.85 1 96.12 110 PHE A CA 1
ATOM 837 C C . PHE A 1 110 ? -5.438 8.703 -2.697 1 96.12 110 PHE A C 1
ATOM 839 O O . PHE A 1 110 ? -5.406 9.336 -1.64 1 96.12 110 PHE A O 1
ATOM 846 N N . LEU A 1 111 ? -6.062 9.047 -3.725 1 93.38 111 LEU A N 1
ATOM 847 C CA . LEU A 1 111 ? -6.867 10.266 -3.742 1 93.38 111 LEU 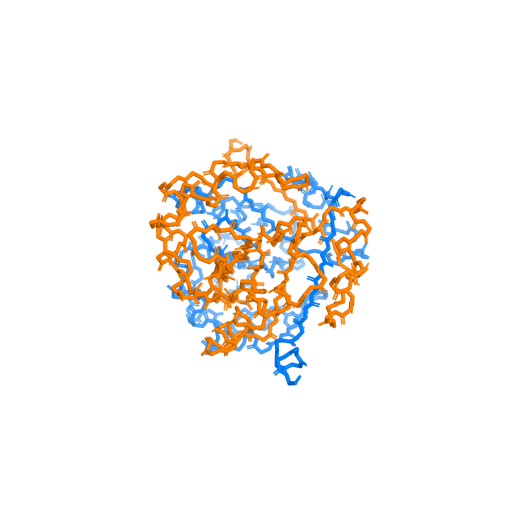A CA 1
ATOM 848 C C . LEU A 1 111 ? -8.242 10 -4.344 1 93.38 111 LEU A C 1
ATOM 850 O O . LEU A 1 111 ? -8.359 9.297 -5.348 1 93.38 111 LEU A O 1
ATOM 854 N N . PHE A 1 112 ? -9.234 10.609 -3.736 1 93.25 112 PHE A N 1
ATOM 855 C CA . PHE A 1 112 ? -10.531 10.594 -4.402 1 93.25 112 PHE A CA 1
ATOM 856 C C . PHE A 1 112 ? -10.477 11.344 -5.727 1 93.25 112 PHE A C 1
ATOM 858 O O . PHE A 1 112 ? -9.852 12.406 -5.812 1 93.25 112 PHE A O 1
ATOM 865 N N . THR A 1 113 ? -11.156 10.867 -6.727 1 92.06 113 THR A N 1
ATOM 866 C CA . THR A 1 113 ? -11.039 11.422 -8.07 1 92.06 113 THR A CA 1
ATOM 867 C C . THR A 1 113 ? -11.719 12.781 -8.156 1 92.06 113 THR A C 1
ATOM 869 O O . THR A 1 113 ? -11.445 13.562 -9.078 1 92.06 113 THR A O 1
ATOM 872 N N . ASP A 1 114 ? -12.562 13.094 -7.254 1 91.31 114 ASP A N 1
ATOM 873 C CA . ASP A 1 114 ? -13.266 14.375 -7.266 1 91.31 114 ASP A CA 1
ATOM 874 C C . ASP A 1 114 ? -12.539 15.406 -6.41 1 91.31 114 ASP A C 1
ATOM 876 O O . ASP A 1 114 ? -13.008 16.531 -6.254 1 91.31 114 ASP A O 1
ATOM 880 N N . ASN A 1 115 ? -11.414 15.055 -5.879 1 90.62 115 ASN A N 1
ATOM 881 C CA . ASN A 1 115 ? -10.633 15.953 -5.043 1 90.62 115 ASN A CA 1
ATOM 882 C C . ASN A 1 115 ? -9.656 16.781 -5.871 1 90.62 115 ASN A C 1
ATOM 884 O O . ASN A 1 115 ? -8.445 16.609 -5.781 1 90.62 115 ASN A O 1
ATOM 888 N N . GLU A 1 116 ? -10.102 17.844 -6.484 1 90.56 116 GLU A N 1
ATOM 889 C CA . GLU A 1 116 ? -9.297 18.672 -7.375 1 90.56 116 GLU A CA 1
ATOM 890 C C . GLU A 1 116 ? -8.234 19.438 -6.602 1 90.56 116 GLU A C 1
ATOM 892 O O . GLU A 1 116 ? -7.105 19.594 -7.078 1 90.56 116 GLU A O 1
ATOM 897 N N . THR A 1 117 ? -8.602 19.891 -5.488 1 89 117 THR A N 1
ATOM 898 C CA . THR A 1 117 ? -7.66 20.625 -4.652 1 89 117 THR A CA 1
ATOM 899 C C . THR A 1 117 ? -6.473 19.75 -4.27 1 89 117 THR A C 1
ATOM 901 O O . THR A 1 117 ? -5.32 20.172 -4.367 1 89 117 THR A O 1
ATOM 904 N N . GLY A 1 118 ? -6.762 18.469 -3.857 1 91.75 118 GLY A N 1
ATOM 905 C CA . GLY A 1 118 ? -5.695 17.531 -3.547 1 91.75 118 GLY A CA 1
ATOM 906 C C . GLY A 1 118 ? -4.805 17.234 -4.738 1 91.75 118 GLY A C 1
ATOM 907 O O . GLY A 1 118 ? -3.582 17.188 -4.609 1 91.75 118 GLY A O 1
ATOM 908 N N . ARG A 1 119 ? -5.461 17.094 -5.867 1 94.12 119 ARG A N 1
ATOM 909 C CA . ARG A 1 119 ? -4.715 16.781 -7.082 1 94.12 119 ARG A CA 1
ATOM 910 C C . ARG A 1 119 ? -3.715 17.891 -7.414 1 94.12 119 ARG A C 1
ATOM 912 O O . ARG A 1 119 ? -2.562 17.609 -7.746 1 94.12 119 ARG A O 1
ATOM 919 N N . ARG A 1 120 ? -4.105 19.047 -7.316 1 94 120 ARG A N 1
ATOM 920 C CA . ARG A 1 120 ? -3.244 20.203 -7.59 1 94 120 ARG A CA 1
ATOM 921 C C . ARG A 1 120 ? -2.084 20.266 -6.602 1 94 120 ARG A C 1
ATOM 923 O O . ARG A 1 120 ? -0.953 20.562 -6.984 1 94 120 ARG A O 1
ATOM 930 N N . PHE A 1 121 ? -2.404 20.016 -5.402 1 94.88 121 PHE A N 1
ATOM 931 C CA . PHE A 1 121 ? -1.371 20.016 -4.371 1 94.88 121 PHE A CA 1
ATOM 932 C C . PHE A 1 121 ? -0.284 19 -4.703 1 94.88 121 PHE A C 1
ATOM 934 O O . PHE A 1 121 ? 0.9 19.328 -4.738 1 94.88 121 PHE A O 1
ATOM 941 N N . TRP A 1 122 ? -0.665 17.75 -4.945 1 96 122 TRP A N 1
ATOM 942 C CA . TRP A 1 122 ? 0.282 16.672 -5.219 1 96 122 TRP A CA 1
ATOM 943 C C . TRP A 1 122 ? 1.1 16.969 -6.469 1 96 122 TRP A C 1
ATOM 945 O O . TRP A 1 122 ? 2.305 16.719 -6.508 1 96 122 TRP A O 1
ATOM 955 N N . ASP A 1 123 ? 0.406 17.5 -7.445 1 95.5 123 ASP A N 1
ATOM 956 C CA . ASP A 1 123 ? 1.094 17.891 -8.672 1 95.5 123 ASP A CA 1
ATOM 957 C C . ASP A 1 123 ? 2.168 18.938 -8.383 1 95.5 123 ASP A C 1
ATOM 959 O O . ASP A 1 123 ? 3.301 18.812 -8.852 1 95.5 123 ASP A O 1
ATOM 963 N N . ARG A 1 124 ? 1.863 19.875 -7.605 1 94.31 124 ARG A N 1
ATOM 964 C CA . ARG A 1 124 ? 2.76 20.969 -7.285 1 94.31 124 ARG A CA 1
ATOM 965 C C . ARG A 1 124 ? 4.012 20.469 -6.57 1 94.31 124 ARG A C 1
ATOM 967 O O . ARG A 1 124 ? 5.105 21.016 -6.773 1 94.31 124 ARG A O 1
ATOM 974 N N . ILE A 1 125 ? 3.859 19.438 -5.84 1 93.81 125 ILE A N 1
ATOM 975 C CA . ILE A 1 125 ? 5.004 18.984 -5.059 1 93.81 125 ILE A CA 1
ATOM 976 C C . ILE A 1 125 ? 5.715 17.844 -5.801 1 93.81 125 ILE A C 1
ATOM 978 O O . ILE A 1 125 ? 6.52 17.125 -5.215 1 93.81 125 ILE A O 1
ATOM 982 N N . GLY A 1 126 ? 5.309 17.562 -7.035 1 95.06 126 GLY A N 1
ATOM 983 C CA . GLY A 1 126 ? 6.117 16.719 -7.906 1 95.06 126 GLY A CA 1
ATOM 984 C C . GLY A 1 126 ? 5.617 15.297 -7.996 1 95.06 126 GLY A C 1
ATOM 985 O O . GLY A 1 126 ? 6.301 14.422 -8.539 1 95.06 126 GLY A O 1
ATOM 986 N N . TRP A 1 127 ? 4.48 15.023 -7.457 1 97.56 127 TRP A N 1
ATOM 987 C CA . TRP A 1 127 ? 3.904 13.688 -7.602 1 97.56 127 TRP A CA 1
ATOM 988 C C . TRP A 1 127 ? 3.123 13.57 -8.906 1 97.56 127 TRP A C 1
ATOM 990 O O . TRP A 1 127 ? 2.547 14.555 -9.383 1 97.56 127 TRP A O 1
ATOM 1000 N N . THR A 1 128 ? 3.121 12.383 -9.375 1 97.19 128 THR A N 1
ATOM 1001 C CA . THR A 1 128 ? 2.506 12.164 -10.68 1 97.19 128 THR A CA 1
ATOM 1002 C C . THR A 1 128 ? 1.183 11.414 -10.539 1 97.19 128 THR A C 1
ATOM 1004 O O . THR A 1 128 ? 1.127 10.359 -9.898 1 97.19 128 THR A O 1
ATOM 1007 N N . TRP A 1 129 ? 0.162 11.969 -11.133 1 96.81 129 TRP A N 1
ATOM 1008 C CA . TRP A 1 129 ? -1.101 11.25 -11.25 1 96.81 129 TRP A CA 1
ATOM 1009 C C . TRP A 1 129 ? -0.976 10.094 -12.25 1 96.81 129 TRP A C 1
ATOM 1011 O O . TRP A 1 129 ? -0.629 10.305 -13.414 1 96.81 129 TRP A O 1
ATOM 1021 N N . ARG A 1 130 ? -1.3 8.906 -11.773 1 96.88 130 ARG A N 1
ATOM 1022 C CA . ARG A 1 130 ? -1.103 7.742 -12.625 1 96.88 130 ARG A CA 1
ATOM 1023 C C . ARG A 1 130 ? -2.352 7.445 -13.445 1 96.88 130 ARG A C 1
ATOM 1025 O O . ARG A 1 130 ? -3.441 7.285 -12.891 1 96.88 130 ARG A O 1
ATOM 1032 N N . THR A 1 131 ? -2.145 7.391 -14.758 1 94.94 131 THR A N 1
ATOM 1033 C CA . THR A 1 131 ? -3.25 7.074 -15.656 1 94.94 131 THR A CA 1
ATOM 1034 C C . THR A 1 131 ? -3.084 5.676 -16.25 1 94.94 131 THR A C 1
ATOM 1036 O O . THR A 1 131 ? -4.023 5.125 -16.812 1 94.94 131 THR A O 1
ATOM 1039 N N . ASP A 1 132 ? -1.959 5.098 -16.047 1 94.88 132 ASP A N 1
ATOM 1040 C CA . ASP A 1 132 ? -1.639 3.805 -16.641 1 94.88 132 ASP A CA 1
ATOM 1041 C C . ASP A 1 132 ? -1.978 2.664 -15.688 1 94.88 132 ASP A C 1
ATOM 1043 O O . ASP A 1 132 ? -1.967 1.494 -16.078 1 94.88 132 ASP A O 1
ATOM 1047 N N . ILE A 1 133 ? -2.229 3.061 -14.453 1 94.69 133 ILE A N 1
ATOM 1048 C CA . ILE A 1 133 ? -2.576 2.008 -13.508 1 94.69 133 ILE A CA 1
ATOM 1049 C C . ILE A 1 133 ? -3.879 2.367 -12.789 1 94.69 133 ILE A C 1
ATOM 1051 O O . ILE A 1 133 ? -4.211 3.545 -12.648 1 94.69 133 ILE A O 1
ATOM 1055 N N . GLY A 1 134 ? -4.609 1.355 -12.43 1 94.75 134 GLY A N 1
ATOM 1056 C CA . GLY A 1 134 ? -5.781 1.45 -11.57 1 94.75 134 GLY A CA 1
ATOM 1057 C C . GLY A 1 134 ? -5.664 0.613 -10.305 1 94.75 134 GLY A C 1
ATOM 1058 O O . GLY A 1 134 ? -4.625 0.002 -10.055 1 94.75 134 GLY A O 1
ATOM 1059 N N . VAL A 1 135 ? -6.723 0.724 -9.484 1 97.44 135 VAL A N 1
ATOM 1060 C CA . VAL A 1 135 ? -6.719 0.023 -8.211 1 97.44 135 VAL A CA 1
ATOM 1061 C C . VAL A 1 135 ? -7.902 -0.94 -8.141 1 97.44 135 VAL A C 1
ATOM 1063 O O . VAL A 1 135 ? -9.031 -0.569 -8.469 1 97.44 135 VAL A O 1
ATOM 1066 N N . VAL A 1 136 ? -7.648 -2.174 -7.836 1 97.69 136 VAL A N 1
ATOM 1067 C CA . VAL A 1 136 ? -8.695 -3.1 -7.418 1 97.69 136 VAL A CA 1
ATOM 1068 C C . VAL A 1 136 ? -8.602 -3.334 -5.91 1 97.69 136 VAL A C 1
ATOM 1070 O O . VAL A 1 136 ? -7.508 -3.371 -5.348 1 97.69 136 VAL A O 1
ATOM 1073 N N . SER A 1 137 ? -9.719 -3.467 -5.25 1 98.12 137 SER A N 1
ATOM 1074 C CA . SER A 1 137 ? -9.766 -3.564 -3.797 1 98.12 137 SER A CA 1
ATOM 1075 C C . SER A 1 137 ? -10.766 -4.621 -3.344 1 98.12 137 SER A C 1
ATOM 1077 O O . SER A 1 137 ? -11.656 -5 -4.102 1 98.12 137 SER A O 1
ATOM 1079 N N . VAL A 1 138 ? -10.586 -5.047 -2.115 1 98.12 138 VAL A N 1
ATOM 1080 C CA . VAL A 1 138 ? -11.523 -6.008 -1.538 1 98.12 138 VAL A CA 1
ATOM 1081 C C . VAL A 1 138 ? -11.609 -5.801 -0.027 1 98.12 138 VAL A C 1
ATOM 1083 O O . VAL A 1 138 ? -10.656 -5.309 0.592 1 98.12 138 VAL A O 1
ATOM 1086 N N . THR A 1 139 ? -12.805 -6.074 0.536 1 97.69 139 THR A N 1
ATOM 1087 C CA . THR A 1 139 ? -12.922 -6.344 1.965 1 97.69 139 THR A CA 1
ATOM 1088 C C . THR A 1 139 ? -12.555 -7.789 2.277 1 97.69 139 THR A C 1
ATOM 1090 O O . THR A 1 139 ? -13.258 -8.719 1.875 1 97.69 139 THR A O 1
ATOM 1093 N N . ILE A 1 140 ? -11.531 -8.016 3.023 1 97.69 140 ILE A N 1
ATOM 1094 C CA . ILE A 1 140 ? -10.836 -9.297 3.133 1 97.69 140 ILE A CA 1
ATOM 1095 C C . ILE A 1 140 ? -11.797 -10.359 3.668 1 97.69 140 ILE A C 1
ATOM 1097 O O . ILE A 1 140 ? -11.93 -11.438 3.086 1 97.69 140 ILE A O 1
ATOM 1101 N N . GLU A 1 141 ? -12.555 -10.039 4.676 1 94.88 141 GLU A N 1
ATOM 1102 C CA . GLU A 1 141 ? -13.438 -11.016 5.289 1 94.88 141 GLU A CA 1
ATOM 1103 C C . GLU A 1 141 ? -14.508 -11.484 4.309 1 94.88 141 GLU A C 1
ATOM 1105 O O . GLU A 1 141 ? -14.93 -12.648 4.344 1 94.88 141 GLU A O 1
ATOM 1110 N N . GLU A 1 142 ? -14.922 -10.672 3.43 1 93.75 142 GLU A N 1
ATOM 1111 C CA . GLU A 1 142 ? -15.945 -11.016 2.445 1 93.75 142 GLU A CA 1
ATOM 1112 C C . GLU A 1 142 ? -15.375 -11.906 1.345 1 93.75 142 GLU A C 1
ATOM 1114 O O . GLU A 1 142 ? -16.109 -12.68 0.726 1 93.75 142 GLU A O 1
ATOM 1119 N N . ALA A 1 143 ? -14.086 -11.773 1.118 1 93.38 143 ALA A N 1
ATOM 1120 C CA . ALA A 1 143 ? -13.453 -12.492 0.014 1 93.38 143 ALA A CA 1
ATOM 1121 C C . ALA A 1 143 ? -13.07 -13.914 0.429 1 93.38 143 ALA A C 1
ATOM 1123 O O . ALA A 1 143 ? -12.93 -14.797 -0.417 1 93.38 143 ALA A O 1
ATOM 1124 N N . ILE A 1 144 ? -12.852 -14.133 1.689 1 92.25 144 ILE A N 1
ATOM 1125 C CA . ILE A 1 144 ? -12.383 -15.445 2.113 1 92.25 144 ILE A CA 1
ATOM 1126 C C . ILE A 1 144 ? -13.562 -16.281 2.604 1 92.25 144 ILE A C 1
ATOM 1128 O O . ILE A 1 144 ? -13.383 -17.422 3.031 1 92.25 144 ILE A O 1
ATOM 1132 N N . LYS A 1 145 ? -14.82 -15.773 2.58 1 82.44 145 LYS A N 1
ATOM 1133 C CA . LYS A 1 145 ? -16.016 -16.562 2.887 1 82.44 145 LYS A CA 1
ATOM 1134 C C . LYS A 1 145 ? -16.438 -17.391 1.684 1 82.44 145 LYS A C 1
ATOM 1136 O O . LYS A 1 145 ? -16.219 -17 0.537 1 82.44 145 LYS A O 1
ATOM 1141 N N . MET B 1 1 ? -2.064 -35.438 -14.164 1 55.59 1 MET B N 1
ATOM 1142 C CA . MET B 1 1 ? -2.361 -34.031 -13.844 1 55.59 1 MET B CA 1
ATOM 1143 C C . MET B 1 1 ? -1.55 -33.562 -12.641 1 55.59 1 MET B C 1
ATOM 1145 O O . MET B 1 1 ? -1.495 -34.25 -11.617 1 55.59 1 MET B O 1
ATOM 1149 N N . HIS B 1 2 ? -0.441 -32.781 -12.852 1 71.94 2 HIS B N 1
ATOM 1150 C CA . HIS B 1 2 ? 0.518 -32.531 -11.781 1 71.94 2 HIS B CA 1
ATOM 1151 C C . HIS B 1 2 ? -0.146 -31.828 -10.602 1 71.94 2 HIS B C 1
ATOM 1153 O O . HIS B 1 2 ? -1.077 -31.031 -10.781 1 71.94 2 HIS B O 1
ATOM 1159 N N . GLN B 1 3 ? -0.014 -32.438 -9.531 1 88.88 3 GLN B N 1
ATOM 1160 C CA . GLN B 1 3 ? -0.541 -31.875 -8.297 1 88.88 3 GLN B CA 1
ATOM 1161 C C . GLN B 1 3 ? 0.111 -30.531 -7.98 1 88.88 3 GLN B C 1
ATOM 1163 O O . GLN B 1 3 ? 1.337 -30.391 -8.023 1 88.88 3 GLN B O 1
ATOM 1168 N N . ILE B 1 4 ? -0.604 -29.531 -7.93 1 95.38 4 ILE B N 1
ATOM 1169 C CA . ILE B 1 4 ? -0.097 -28.203 -7.609 1 95.38 4 ILE B CA 1
ATOM 1170 C C . ILE B 1 4 ? -0.075 -28.016 -6.094 1 95.38 4 ILE B C 1
ATOM 1172 O O . ILE B 1 4 ? -1.057 -28.312 -5.41 1 95.38 4 ILE B O 1
ATOM 1176 N N . ARG B 1 5 ? 1.099 -27.594 -5.566 1 97.12 5 ARG B N 1
ATOM 1177 C CA . ARG B 1 5 ? 1.271 -27.297 -4.148 1 97.12 5 ARG B CA 1
ATOM 1178 C C . ARG B 1 5 ? 1.463 -25.797 -3.92 1 97.12 5 ARG B C 1
ATOM 1180 O O . ARG B 1 5 ? 2.307 -25.172 -4.562 1 97.12 5 ARG B O 1
ATOM 1187 N N . ILE B 1 6 ? 0.651 -25.297 -3.037 1 98 6 ILE B N 1
ATOM 1188 C CA . ILE B 1 6 ? 0.783 -23.891 -2.674 1 98 6 ILE B CA 1
ATOM 1189 C C . ILE B 1 6 ? 1.447 -23.766 -1.304 1 98 6 ILE B C 1
ATOM 1191 O O . ILE B 1 6 ? 1.051 -24.453 -0.353 1 98 6 ILE B O 1
ATOM 1195 N N . SER B 1 7 ? 2.436 -22.969 -1.207 1 98.06 7 SER B N 1
ATOM 1196 C CA . SER B 1 7 ? 3.162 -22.766 0.044 1 98.06 7 SER B CA 1
ATOM 1197 C C . SER B 1 7 ? 3.695 -21.344 0.157 1 98.06 7 SER B C 1
ATOM 1199 O O . SER B 1 7 ? 3.82 -20.641 -0.848 1 98.06 7 SER B O 1
ATOM 1201 N N . PRO B 1 8 ? 3.967 -20.922 1.365 1 98.75 8 PRO B N 1
ATOM 1202 C CA . PRO B 1 8 ? 4.562 -19.594 1.521 1 98.75 8 PRO B CA 1
ATOM 1203 C C . PRO B 1 8 ? 5.891 -19.438 0.778 1 98.75 8 PRO B C 1
ATOM 1205 O O . PRO B 1 8 ? 6.68 -20.391 0.734 1 98.75 8 PRO B O 1
ATOM 1208 N N . MET B 1 9 ? 6.055 -18.328 0.208 1 98.75 9 MET B N 1
ATOM 1209 C CA . MET B 1 9 ? 7.305 -18.016 -0.483 1 98.75 9 MET B CA 1
ATOM 1210 C C . MET B 1 9 ? 8.445 -17.828 0.51 1 98.75 9 MET B C 1
ATOM 1212 O O . MET B 1 9 ? 8.273 -17.234 1.567 1 98.75 9 MET B O 1
ATOM 1216 N N . SER B 1 10 ? 9.594 -18.344 0.194 1 98.31 10 SER B N 1
ATOM 1217 C CA . SER B 1 10 ? 10.828 -18.062 0.915 1 98.31 10 SER B CA 1
ATOM 1218 C C . SER B 1 10 ? 11.898 -17.5 -0.013 1 98.31 10 SER B C 1
ATOM 1220 O O . SER B 1 10 ? 11.711 -17.469 -1.231 1 98.31 10 SER B O 1
ATOM 1222 N N . ILE B 1 11 ? 12.992 -17.031 0.609 1 98.44 11 ILE B N 1
ATOM 1223 C CA . ILE B 1 11 ? 14.031 -16.391 -0.191 1 98.44 11 ILE B CA 1
ATOM 1224 C C . ILE B 1 11 ? 14.688 -17.422 -1.108 1 98.44 11 ILE B C 1
ATOM 1226 O O . ILE B 1 11 ? 15.234 -17.062 -2.156 1 98.44 11 ILE B O 1
ATOM 1230 N N . SER B 1 12 ? 14.57 -18.672 -0.816 1 98.25 12 SER B N 1
ATOM 1231 C CA . SER B 1 12 ? 15.117 -19.734 -1.662 1 98.25 12 SER B CA 1
ATOM 1232 C C . SER B 1 12 ? 14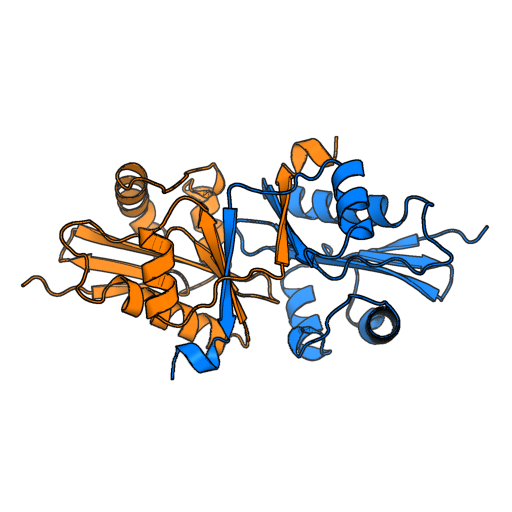.336 -19.844 -2.967 1 98.25 12 SER B C 1
ATOM 1234 O O . SER B 1 12 ? 14.82 -20.453 -3.93 1 98.25 12 SER B O 1
ATOM 1236 N N . ASP B 1 13 ? 13.156 -19.312 -3.055 1 98.38 13 ASP B N 1
ATOM 1237 C CA . ASP B 1 13 ? 12.32 -19.375 -4.246 1 98.38 13 ASP B CA 1
ATOM 1238 C C . ASP B 1 13 ? 12.617 -18.203 -5.191 1 98.38 13 ASP B C 1
ATOM 1240 O O . ASP B 1 13 ? 12.07 -18.141 -6.293 1 98.38 13 ASP B O 1
ATOM 1244 N N . HIS B 1 14 ? 13.484 -17.312 -4.793 1 98.5 14 HIS B N 1
ATOM 1245 C CA . HIS B 1 14 ? 13.68 -16.047 -5.484 1 98.5 14 HIS B CA 1
ATOM 1246 C C . HIS B 1 14 ? 14.086 -16.266 -6.938 1 98.5 14 HIS B C 1
ATOM 1248 O O . HIS B 1 14 ? 13.523 -15.656 -7.848 1 98.5 14 HIS B O 1
ATOM 1254 N N . ALA B 1 15 ? 15.055 -17.141 -7.176 1 98.19 15 ALA B N 1
ATOM 1255 C CA . ALA B 1 15 ? 15.547 -17.359 -8.531 1 98.19 15 ALA B CA 1
ATOM 1256 C C . ALA B 1 15 ? 14.438 -17.875 -9.445 1 98.19 15 ALA B C 1
ATOM 1258 O O . ALA B 1 15 ? 14.305 -17.422 -10.586 1 98.19 15 ALA B O 1
ATOM 1259 N N . ALA B 1 16 ? 13.695 -18.812 -8.984 1 98.31 16 ALA B N 1
ATOM 1260 C CA . ALA B 1 16 ? 12.586 -19.359 -9.766 1 98.31 16 ALA B CA 1
ATOM 1261 C C . ALA B 1 16 ? 11.508 -18.312 -10 1 98.31 16 ALA B C 1
ATOM 1263 O O . ALA B 1 16 ? 10.945 -18.234 -11.094 1 98.31 16 ALA B O 1
ATOM 1264 N N . ALA B 1 17 ? 11.211 -17.5 -9.039 1 98.5 17 ALA B N 1
ATOM 1265 C CA . ALA B 1 17 ? 10.227 -16.422 -9.164 1 98.5 17 ALA B CA 1
ATOM 1266 C C . ALA B 1 17 ? 10.672 -15.398 -10.203 1 98.5 17 ALA B C 1
ATOM 1268 O O . ALA B 1 17 ? 9.883 -15.008 -11.07 1 98.5 17 ALA B O 1
ATOM 1269 N N . MET B 1 18 ? 11.961 -15.023 -10.109 1 98.12 18 MET B N 1
ATOM 1270 C CA . MET B 1 18 ? 12.508 -14.062 -11.062 1 98.12 18 MET B CA 1
ATOM 1271 C C . MET B 1 18 ? 12.383 -14.578 -12.492 1 98.12 18 MET B C 1
ATOM 1273 O O . MET B 1 18 ? 12 -13.836 -13.391 1 98.12 18 MET B O 1
ATOM 1277 N N . ALA B 1 19 ? 12.688 -15.828 -12.711 1 97.31 19 ALA B N 1
ATOM 1278 C CA . ALA B 1 19 ? 12.57 -16.438 -14.031 1 97.31 19 ALA B CA 1
ATOM 1279 C C . ALA B 1 19 ? 11.133 -16.406 -14.531 1 97.31 19 ALA B C 1
ATOM 1281 O O . ALA B 1 19 ? 10.875 -16.078 -15.688 1 97.31 19 ALA B O 1
ATOM 1282 N N . LEU B 1 20 ? 10.219 -16.734 -13.656 1 97.62 20 LEU B N 1
ATOM 1283 C CA . LEU B 1 20 ? 8.805 -16.703 -14.008 1 97.62 20 LEU B CA 1
ATOM 1284 C C . LEU B 1 20 ? 8.367 -15.289 -14.375 1 97.62 20 LEU B C 1
ATOM 1286 O O . LEU B 1 20 ? 7.707 -15.086 -15.398 1 97.62 20 LEU B O 1
ATOM 1290 N N . TRP B 1 21 ? 8.734 -14.312 -13.547 1 97.25 21 TRP B N 1
ATOM 1291 C CA . TRP B 1 21 ? 8.336 -12.922 -13.758 1 97.25 21 TRP B CA 1
ATOM 1292 C C . TRP B 1 21 ? 8.898 -12.391 -15.07 1 97.25 21 TRP B C 1
ATOM 1294 O O . TRP B 1 21 ? 8.195 -11.727 -15.836 1 97.25 21 TRP B O 1
ATOM 1304 N N . GLN B 1 22 ? 10.125 -12.664 -15.328 1 95.75 22 GLN B N 1
ATOM 1305 C CA . GLN B 1 22 ? 10.789 -12.195 -16.547 1 95.75 22 GLN B CA 1
ATOM 1306 C C . GLN B 1 22 ? 10.102 -12.734 -17.797 1 95.75 22 GLN B C 1
ATOM 1308 O O . GLN B 1 22 ? 10.117 -12.094 -18.844 1 95.75 22 GLN B O 1
ATOM 1313 N N . ASN B 1 23 ? 9.453 -13.859 -17.656 1 93.31 23 ASN B N 1
ATOM 1314 C CA . ASN B 1 23 ? 8.828 -14.516 -18.812 1 93.31 23 ASN B CA 1
ATOM 1315 C C . ASN B 1 23 ? 7.316 -14.297 -18.812 1 93.31 23 ASN B C 1
ATOM 1317 O O . ASN B 1 23 ? 6.594 -14.977 -19.547 1 93.31 23 ASN B O 1
ATOM 1321 N N . THR B 1 24 ? 6.828 -13.508 -18 1 91.44 24 THR B N 1
ATOM 1322 C CA . THR B 1 24 ? 5.402 -13.211 -17.938 1 91.44 24 THR B CA 1
ATOM 1323 C C . THR B 1 24 ? 5.117 -11.805 -18.438 1 91.44 24 THR B C 1
ATOM 1325 O O . THR B 1 24 ? 5.523 -10.82 -17.828 1 91.44 24 THR B O 1
ATOM 1328 N N . PRO B 1 25 ? 4.418 -11.742 -19.531 1 86.12 25 PRO B N 1
ATOM 1329 C CA . PRO B 1 25 ? 4.082 -10.406 -20.047 1 86.12 25 PRO B CA 1
ATOM 1330 C C . PRO B 1 25 ? 3.262 -9.586 -19.062 1 86.12 25 PRO B C 1
ATOM 1332 O O . PRO B 1 25 ? 2.4 -10.125 -18.359 1 86.12 25 PRO B O 1
ATOM 1335 N N . GLY B 1 26 ? 3.611 -8.266 -18.922 1 84.25 26 GLY B N 1
ATOM 1336 C CA . GLY B 1 26 ? 2.838 -7.363 -18.078 1 84.25 26 GLY B CA 1
ATOM 1337 C C . GLY B 1 26 ? 3.422 -7.199 -16.688 1 84.25 26 GLY B C 1
ATOM 1338 O O . GLY B 1 26 ? 3.014 -6.309 -15.945 1 84.25 26 GLY B O 1
ATOM 1339 N N . ILE B 1 27 ? 4.254 -8.125 -16.344 1 88.12 27 ILE B N 1
ATOM 1340 C CA . ILE B 1 27 ? 4.922 -7.98 -15.047 1 88.12 27 ILE B CA 1
ATOM 1341 C C . ILE B 1 27 ? 6.098 -7.02 -15.172 1 88.12 27 ILE B C 1
ATOM 1343 O O . ILE B 1 27 ? 7.004 -7.238 -15.984 1 88.12 27 ILE B O 1
ATOM 1347 N N . GLY B 1 28 ? 6.023 -5.926 -14.461 1 88.19 28 GLY B N 1
ATOM 1348 C CA . GLY B 1 28 ? 7.133 -4.984 -14.406 1 88.19 28 GLY B CA 1
ATOM 1349 C C . GLY B 1 28 ? 8.086 -5.254 -13.25 1 88.19 28 GLY B C 1
ATOM 1350 O O . GLY B 1 28 ? 7.648 -5.449 -12.117 1 88.19 28 GLY B O 1
ATOM 1351 N N . LEU B 1 29 ? 9.398 -5.359 -13.586 1 93.88 29 LEU B N 1
ATOM 1352 C CA . LEU B 1 29 ? 10.414 -5.613 -12.57 1 93.88 29 LEU B CA 1
ATOM 1353 C C . LEU B 1 29 ? 11.148 -4.324 -12.203 1 93.88 29 LEU B C 1
ATOM 1355 O O . LEU B 1 29 ? 11.242 -3.406 -13.023 1 93.88 29 LEU B O 1
ATOM 1359 N N . SER B 1 30 ? 11.602 -4.25 -11.016 1 94.19 30 SER B N 1
ATOM 1360 C CA . SER B 1 30 ? 12.359 -3.119 -10.492 1 94.19 30 SER B CA 1
ATOM 1361 C C . SER B 1 30 ? 13.367 -3.57 -9.445 1 94.19 30 SER B C 1
ATOM 1363 O O . SER B 1 30 ? 13.531 -4.77 -9.203 1 94.19 30 SER B O 1
ATOM 1365 N N . ALA B 1 31 ? 14.086 -2.619 -8.836 1 94.25 31 ALA B N 1
ATOM 1366 C CA . ALA B 1 31 ? 15.055 -2.902 -7.777 1 94.25 31 ALA B CA 1
ATOM 1367 C C . ALA B 1 31 ? 14.383 -3.592 -6.59 1 94.25 31 ALA B C 1
ATOM 1369 O O . ALA B 1 31 ? 15.023 -4.352 -5.863 1 94.25 31 ALA B O 1
ATOM 1370 N N . ALA B 1 32 ? 13.094 -3.375 -6.48 1 96 32 ALA B N 1
ATOM 1371 C CA . ALA B 1 32 ? 12.344 -3.971 -5.371 1 96 32 ALA B CA 1
ATOM 1372 C C . ALA B 1 32 ? 12.266 -5.488 -5.523 1 96 32 ALA B C 1
ATOM 1374 O O . ALA B 1 32 ? 11.898 -6.191 -4.578 1 96 32 ALA B O 1
ATOM 1375 N N . ASP B 1 33 ? 12.594 -6 -6.695 1 97.44 33 ASP B N 1
ATOM 1376 C CA . ASP B 1 33 ? 12.477 -7.43 -6.961 1 97.44 33 ASP B CA 1
ATOM 1377 C C . ASP B 1 33 ? 13.82 -8.133 -6.816 1 97.44 33 ASP B C 1
ATOM 1379 O O . ASP B 1 33 ? 13.906 -9.352 -6.969 1 97.44 33 ASP B O 1
ATOM 1383 N N . GLU B 1 34 ? 14.828 -7.363 -6.543 1 96.88 34 GLU B N 1
ATOM 1384 C CA . GLU B 1 34 ? 16.141 -7.957 -6.348 1 96.88 34 GLU B CA 1
ATOM 1385 C C . GLU B 1 34 ? 16.203 -8.766 -5.051 1 96.88 34 GLU B C 1
ATOM 1387 O O . GLU B 1 34 ? 15.367 -8.57 -4.16 1 96.88 34 GLU B O 1
ATOM 1392 N N . ALA B 1 35 ? 17.188 -9.602 -4.938 1 97.25 35 ALA B N 1
ATOM 1393 C CA . ALA B 1 35 ? 17.266 -10.617 -3.889 1 97.25 35 ALA B CA 1
ATOM 1394 C C . ALA B 1 35 ? 17.234 -9.977 -2.504 1 97.25 35 ALA B C 1
ATOM 1396 O O . ALA B 1 35 ? 16.453 -10.391 -1.638 1 97.25 35 ALA B O 1
ATOM 1397 N N . GLN B 1 36 ? 18.031 -8.984 -2.287 1 97.06 36 GLN B N 1
ATOM 1398 C CA . GLN B 1 36 ? 18.109 -8.367 -0.966 1 97.06 36 GLN B CA 1
ATOM 1399 C C . GLN B 1 36 ? 16.797 -7.684 -0.599 1 97.06 36 GLN B C 1
ATOM 1401 O O . GLN B 1 36 ? 16.328 -7.785 0.539 1 97.06 36 GLN B O 1
ATOM 1406 N N . ALA B 1 37 ? 16.25 -6.965 -1.52 1 97.31 37 ALA B N 1
ATOM 1407 C CA . ALA B 1 37 ? 14.984 -6.297 -1.279 1 97.31 37 ALA B CA 1
ATOM 1408 C C . ALA B 1 37 ? 13.875 -7.309 -1.004 1 97.31 37 ALA B C 1
ATOM 1410 O O . ALA B 1 37 ? 13.055 -7.109 -0.105 1 97.31 37 ALA B O 1
ATOM 1411 N N . MET B 1 38 ? 13.914 -8.375 -1.774 1 97.75 38 MET B N 1
ATOM 1412 C CA . MET B 1 38 ? 12.914 -9.414 -1.575 1 97.75 38 MET B CA 1
ATOM 1413 C C . MET B 1 38 ? 13.078 -10.078 -0.211 1 97.75 38 MET B C 1
ATOM 1415 O O . MET B 1 38 ? 12.086 -10.375 0.46 1 97.75 38 MET B O 1
ATOM 1419 N N . GLN B 1 39 ? 14.258 -10.32 0.168 1 98.06 39 GLN B N 1
ATOM 1420 C CA . GLN B 1 39 ? 14.5 -10.883 1.493 1 98.06 39 GLN B CA 1
ATOM 1421 C C . GLN B 1 39 ? 13.898 -10 2.584 1 98.06 39 GLN B C 1
ATOM 1423 O O . GLN B 1 39 ? 13.195 -10.492 3.471 1 98.06 39 GLN B O 1
ATOM 1428 N N . SER B 1 40 ? 14.195 -8.719 2.545 1 98.06 40 SER B N 1
ATOM 1429 C CA . SER B 1 40 ? 13.641 -7.773 3.508 1 98.06 40 SER B CA 1
ATOM 1430 C C . SER B 1 40 ? 12.117 -7.762 3.461 1 98.06 40 SER B C 1
ATOM 1432 O O . SER B 1 40 ? 11.461 -7.707 4.5 1 98.06 40 SER B O 1
ATOM 1434 N N . TYR B 1 41 ? 11.602 -7.844 2.252 1 98.69 41 TYR B N 1
ATOM 1435 C CA . TYR B 1 41 ? 10.164 -7.844 2.045 1 98.69 41 TYR B CA 1
ATOM 1436 C C . TYR B 1 41 ? 9.516 -9.055 2.709 1 98.69 41 TYR B C 1
ATOM 1438 O O . TYR B 1 41 ? 8.508 -8.914 3.412 1 98.69 41 TYR B O 1
ATOM 1446 N N . LEU B 1 42 ? 10.094 -10.195 2.467 1 98.75 42 LEU B N 1
ATOM 1447 C CA . LEU B 1 42 ? 9.547 -11.438 3.012 1 98.75 42 LEU B CA 1
ATOM 1448 C C . LEU B 1 42 ? 9.695 -11.477 4.527 1 98.75 42 LEU B C 1
ATOM 1450 O O . LEU B 1 42 ? 8.828 -12.008 5.227 1 98.75 42 LEU B O 1
ATOM 1454 N N . GLN B 1 43 ? 10.766 -10.906 5.051 1 98.38 43 GLN B N 1
ATOM 1455 C CA . GLN B 1 43 ? 10.977 -10.844 6.496 1 98.38 43 GLN B CA 1
ATOM 1456 C C . GLN B 1 43 ? 9.945 -9.938 7.16 1 98.38 43 GLN B C 1
ATOM 1458 O O . GLN B 1 43 ? 9.484 -10.227 8.266 1 98.38 43 GLN B O 1
ATOM 1463 N N . ARG B 1 44 ? 9.602 -8.898 6.516 1 98.44 44 ARG B N 1
ATOM 1464 C CA . ARG B 1 44 ? 8.617 -7.957 7.047 1 98.44 44 ARG B CA 1
ATOM 1465 C C . ARG B 1 44 ? 7.211 -8.539 6.973 1 98.44 44 ARG B C 1
ATOM 1467 O O . ARG B 1 44 ? 6.328 -8.141 7.738 1 98.44 44 ARG B O 1
ATOM 1474 N N . ASN B 1 45 ? 6.988 -9.484 6.047 1 98.81 45 ASN B N 1
ATOM 1475 C CA . ASN B 1 45 ? 5.672 -10.047 5.773 1 98.81 45 ASN B CA 1
ATOM 1476 C C . ASN B 1 45 ? 5.703 -11.578 5.797 1 98.81 45 ASN B C 1
ATOM 1478 O O . ASN B 1 45 ? 5.422 -12.219 4.785 1 98.81 45 ASN B O 1
ATOM 1482 N N . PRO B 1 46 ? 5.977 -12.141 6.906 1 98.69 46 PRO B N 1
ATOM 1483 C CA . PRO B 1 46 ? 6.164 -13.594 6.93 1 98.69 46 PRO B CA 1
ATOM 1484 C C . PRO B 1 46 ? 4.906 -14.359 6.531 1 98.69 46 PRO B C 1
ATOM 1486 O O . PRO B 1 46 ? 3.816 -14.062 7.023 1 98.69 46 PRO B O 1
ATOM 1489 N N . ASP B 1 47 ? 5.035 -15.258 5.578 1 98.56 47 ASP B N 1
ATOM 1490 C CA . ASP B 1 47 ? 4.074 -16.297 5.207 1 98.56 47 ASP B CA 1
ATOM 1491 C C . ASP B 1 47 ? 2.91 -15.703 4.418 1 98.56 47 ASP B C 1
ATOM 1493 O O . ASP B 1 47 ? 1.906 -16.375 4.184 1 98.56 47 ASP B O 1
ATOM 1497 N N . LEU B 1 48 ? 3.023 -14.5 4.012 1 98.88 48 LEU B N 1
ATOM 1498 C CA . LEU B 1 48 ? 1.907 -13.867 3.32 1 98.88 48 LEU B CA 1
ATOM 1499 C C . LEU B 1 48 ? 1.988 -14.109 1.816 1 98.88 48 LEU B C 1
ATOM 1501 O O . LEU B 1 48 ? 0.969 -14.352 1.167 1 98.88 48 LEU B O 1
ATOM 1505 N N . SER B 1 49 ? 3.186 -14.031 1.243 1 98.94 49 SER B N 1
ATOM 1506 C CA . SER B 1 49 ? 3.381 -14.305 -0.177 1 98.94 49 SER B CA 1
ATOM 1507 C C . SER B 1 49 ? 3.33 -15.797 -0.463 1 98.94 49 SER B C 1
ATOM 1509 O O . SER B 1 49 ? 3.797 -16.609 0.342 1 98.94 49 SER B O 1
ATOM 1511 N N . GLN B 1 50 ? 2.785 -16.156 -1.601 1 98.88 50 GLN B N 1
ATOM 1512 C CA . GLN B 1 50 ? 2.564 -17.578 -1.903 1 98.88 50 GLN B CA 1
ATOM 1513 C C . GLN B 1 50 ? 3.213 -17.953 -3.23 1 98.88 50 GLN B C 1
ATOM 1515 O O . GLN B 1 50 ? 3.275 -17.141 -4.156 1 98.88 50 GLN B O 1
ATOM 1520 N N . CYS B 1 51 ? 3.604 -19.203 -3.291 1 98.75 51 CYS B N 1
ATOM 1521 C CA . CYS B 1 51 ? 4.082 -19.859 -4.504 1 98.75 51 CYS B CA 1
ATOM 1522 C C . CYS B 1 51 ? 3.252 -21.094 -4.816 1 98.75 51 CYS B C 1
ATOM 1524 O O . CYS B 1 51 ? 2.828 -21.812 -3.904 1 98.75 51 CYS B O 1
ATOM 1526 N N . ALA B 1 52 ? 3.049 -21.312 -6.055 1 98.69 52 ALA B N 1
ATOM 1527 C CA . ALA B 1 52 ? 2.479 -22.562 -6.547 1 98.69 52 ALA B CA 1
ATOM 1528 C C . ALA B 1 52 ? 3.523 -23.391 -7.297 1 98.69 52 ALA B C 1
ATOM 1530 O O . ALA B 1 52 ? 4.172 -22.891 -8.219 1 98.69 52 ALA B O 1
ATOM 1531 N N . TRP B 1 53 ? 3.633 -24.656 -6.945 1 98.06 53 TRP B N 1
ATOM 1532 C CA . TRP B 1 53 ? 4.625 -25.547 -7.539 1 98.06 53 TRP B CA 1
ATOM 1533 C C . TRP B 1 53 ? 3.959 -26.766 -8.18 1 98.06 53 TRP B C 1
ATOM 1535 O O . TRP B 1 53 ? 3.072 -27.375 -7.582 1 98.06 53 TRP B O 1
ATOM 1545 N N . ALA B 1 54 ? 4.258 -27.031 -9.383 1 97 54 ALA B N 1
ATOM 1546 C CA . ALA B 1 54 ? 4.02 -28.328 -10.016 1 97 54 ALA B CA 1
ATOM 1547 C C . ALA B 1 54 ? 5.297 -29.156 -10.047 1 97 54 ALA B C 1
ATOM 1549 O O . ALA B 1 54 ? 6.141 -28.984 -10.93 1 97 54 ALA B O 1
ATOM 1550 N N . ASP B 1 55 ? 5.441 -30.016 -9.039 1 93.12 55 ASP B N 1
ATOM 1551 C CA . ASP B 1 55 ? 6.695 -30.719 -8.82 1 93.12 55 ASP B CA 1
ATOM 1552 C C . ASP B 1 55 ? 7.848 -29.75 -8.562 1 93.12 55 ASP B C 1
ATOM 1554 O O . ASP B 1 55 ? 7.852 -29.047 -7.551 1 93.12 55 ASP B O 1
ATOM 1558 N N . GLU B 1 56 ? 8.781 -29.625 -9.461 1 93.88 56 GLU B N 1
ATOM 1559 C CA . GLU B 1 56 ? 9.945 -28.766 -9.227 1 93.88 56 GLU B CA 1
ATOM 1560 C C . GLU B 1 56 ? 9.836 -27.469 -10.023 1 93.88 56 GLU B C 1
ATOM 1562 O O . GLU B 1 56 ? 10.766 -26.656 -10.023 1 93.88 56 GLU B O 1
ATOM 1567 N N . LEU B 1 57 ? 8.695 -27.297 -10.617 1 96.12 57 LEU B N 1
ATOM 1568 C CA . LEU B 1 57 ? 8.492 -26.109 -11.453 1 96.12 57 LEU B CA 1
ATOM 1569 C C . LEU B 1 57 ? 7.602 -25.094 -10.75 1 96.12 57 LEU B C 1
ATOM 1571 O O . LEU B 1 57 ? 6.465 -25.406 -10.391 1 96.12 57 LEU B O 1
ATOM 1575 N N . LEU B 1 58 ? 8.164 -23.906 -10.508 1 98.19 58 LEU B N 1
ATOM 1576 C CA . LEU B 1 58 ? 7.328 -22.812 -10 1 98.19 58 LEU B CA 1
ATOM 1577 C C . LEU B 1 58 ? 6.367 -22.312 -11.078 1 98.19 58 LEU B C 1
ATOM 1579 O O . LEU B 1 58 ? 6.801 -21.844 -12.125 1 98.19 58 LEU B O 1
ATOM 1583 N N . VAL B 1 59 ? 5.051 -22.422 -10.797 1 98 59 VAL B N 1
ATOM 1584 C CA . VAL B 1 59 ? 4.105 -22.172 -11.875 1 98 59 VAL B CA 1
ATOM 1585 C C . VAL B 1 59 ? 3.26 -20.938 -11.539 1 98 59 VAL B C 1
ATOM 1587 O O . VAL B 1 59 ? 2.465 -20.484 -12.367 1 98 59 VAL B O 1
ATOM 1590 N N . GLY B 1 60 ? 3.367 -20.359 -10.312 1 98.38 60 GLY B N 1
ATOM 1591 C CA . GLY B 1 60 ? 2.615 -19.172 -9.938 1 98.38 60 GLY B CA 1
ATOM 1592 C C . GLY B 1 60 ? 3.162 -18.484 -8.703 1 98.38 60 GLY B C 1
ATOM 1593 O O . GLY B 1 60 ? 3.828 -19.109 -7.879 1 98.38 60 GLY B O 1
ATOM 1594 N N . THR B 1 61 ? 2.914 -17.219 -8.633 1 98.75 61 THR B N 1
ATOM 1595 C CA . THR B 1 61 ? 3.311 -16.438 -7.469 1 98.75 61 THR B CA 1
ATOM 1596 C C . THR B 1 61 ? 2.264 -15.375 -7.148 1 98.75 61 THR B C 1
ATOM 1598 O O . THR B 1 61 ? 1.506 -14.953 -8.023 1 98.75 61 THR B O 1
ATOM 1601 N N . VAL B 1 62 ? 2.232 -14.977 -5.938 1 98.69 62 VAL B N 1
ATOM 1602 C CA . VAL B 1 62 ? 1.644 -13.719 -5.5 1 98.69 62 VAL B CA 1
ATOM 1603 C C . VAL B 1 62 ? 2.436 -13.156 -4.32 1 98.69 62 VAL B C 1
ATOM 1605 O O . VAL B 1 62 ? 2.748 -13.883 -3.375 1 98.69 62 VAL B O 1
ATOM 1608 N N . LEU B 1 63 ? 2.84 -11.969 -4.449 1 98.81 63 LEU B N 1
ATOM 1609 C CA . LEU B 1 63 ? 3.41 -11.266 -3.305 1 98.81 63 LEU B CA 1
ATOM 1610 C C . LEU B 1 63 ? 2.32 -10.57 -2.496 1 98.81 63 LEU B C 1
ATOM 1612 O O . LEU B 1 63 ? 1.403 -9.969 -3.066 1 98.81 63 LEU B O 1
ATOM 1616 N N . ALA B 1 64 ? 2.436 -10.664 -1.202 1 98.88 64 ALA B N 1
ATOM 1617 C CA . ALA B 1 64 ? 1.484 -10.008 -0.307 1 98.88 64 ALA B CA 1
ATOM 1618 C C . ALA B 1 64 ? 2.197 -9.375 0.885 1 98.88 64 ALA B C 1
ATOM 1620 O O . ALA B 1 64 ? 3.051 -10.008 1.512 1 98.88 64 ALA B O 1
ATOM 1621 N N . GLY B 1 65 ? 1.952 -8.18 1.104 1 98.81 65 GLY B N 1
ATOM 1622 C CA . GLY B 1 65 ? 2.418 -7.422 2.258 1 98.81 65 GLY B CA 1
ATOM 1623 C C . GLY B 1 65 ? 1.416 -6.391 2.74 1 98.81 65 GLY B C 1
ATOM 1624 O O . GLY B 1 65 ? 0.27 -6.371 2.285 1 98.81 65 GLY B O 1
ATOM 1625 N N . HIS B 1 66 ? 1.822 -5.652 3.734 1 98.88 66 HIS B N 1
ATOM 1626 C CA . HIS B 1 66 ? 0.924 -4.637 4.27 1 98.88 66 HIS B CA 1
ATOM 1627 C C . HIS B 1 66 ? 1.704 -3.496 4.914 1 98.88 66 HIS B C 1
ATOM 1629 O O . HIS B 1 66 ? 2.85 -3.68 5.328 1 98.88 66 HIS B O 1
ATOM 1635 N N . ASP B 1 67 ? 1.106 -2.363 5.012 1 98.75 67 ASP B N 1
ATOM 1636 C CA . ASP B 1 67 ? 1.749 -1.217 5.645 1 98.75 67 ASP B CA 1
ATOM 1637 C C . ASP B 1 67 ? 1.249 -1.029 7.078 1 98.75 67 ASP B C 1
ATOM 1639 O O . ASP B 1 67 ? 1.631 -0.072 7.754 1 98.75 67 ASP B O 1
ATOM 1643 N N . GLY B 1 68 ? 0.433 -1.926 7.559 1 98.31 68 GLY B N 1
ATOM 1644 C CA . GLY B 1 68 ? -0.216 -1.812 8.859 1 98.31 68 GLY B CA 1
ATOM 1645 C C . GLY B 1 68 ? -1.659 -1.355 8.766 1 98.31 68 GLY B C 1
ATOM 1646 O O . GLY B 1 68 ? -2.449 -1.586 9.68 1 98.31 68 GLY B O 1
ATOM 1647 N N . ARG B 1 69 ? -2.016 -0.758 7.68 1 97.81 69 ARG B N 1
ATOM 1648 C CA . ARG B 1 69 ? -3.352 -0.218 7.457 1 97.81 69 ARG B CA 1
ATOM 1649 C C . ARG B 1 69 ? -4.082 -0.99 6.363 1 97.81 69 ARG B C 1
ATOM 1651 O O . ARG B 1 69 ? -5.266 -1.305 6.5 1 97.81 69 ARG B O 1
ATOM 1658 N N . ARG B 1 70 ? -3.42 -1.307 5.359 1 98.31 70 ARG B N 1
ATOM 1659 C CA . ARG B 1 70 ? -3.965 -2.014 4.203 1 98.31 70 ARG B CA 1
ATOM 1660 C C . ARG B 1 70 ? -3.008 -3.098 3.725 1 98.31 70 ARG B C 1
ATOM 1662 O O . ARG B 1 70 ? -1.797 -3.004 3.936 1 98.31 70 ARG B O 1
ATOM 1669 N N . GLY B 1 71 ? -3.619 -4.141 3.209 1 98.75 71 GLY B N 1
ATOM 1670 C CA . GLY B 1 71 ? -2.834 -5.121 2.479 1 98.75 71 GLY B CA 1
ATOM 1671 C C . GLY B 1 71 ? -2.637 -4.762 1.019 1 98.75 71 GLY B C 1
ATOM 1672 O O . GLY B 1 71 ? -3.498 -4.125 0.409 1 98.75 71 GLY B O 1
ATOM 1673 N N . TYR B 1 72 ? -1.53 -5.219 0.464 1 98.88 72 TYR B N 1
ATOM 1674 C CA . TYR B 1 72 ? -1.203 -4.98 -0.938 1 98.88 72 TYR B CA 1
ATOM 1675 C C . TYR B 1 72 ? -0.691 -6.25 -1.604 1 98.88 72 TYR B C 1
ATOM 1677 O O . TYR B 1 72 ? 0.197 -6.922 -1.073 1 98.88 72 TYR B O 1
ATOM 1685 N N . LEU B 1 73 ? -1.233 -6.566 -2.711 1 98.62 73 LEU B N 1
ATOM 1686 C CA . LEU B 1 73 ? -0.803 -7.723 -3.488 1 98.62 73 LEU B CA 1
ATOM 1687 C C . LEU B 1 73 ? -0.032 -7.285 -4.73 1 98.62 73 LEU B C 1
ATOM 1689 O O . LEU B 1 73 ? -0.394 -6.301 -5.375 1 98.62 73 LEU B O 1
ATOM 1693 N N . HIS B 1 74 ? 1.028 -8.031 -5.027 1 97.88 74 HIS B N 1
ATOM 1694 C CA . HIS B 1 74 ? 1.869 -7.773 -6.188 1 97.88 74 HIS B CA 1
ATOM 1695 C C . HIS B 1 74 ? 2.186 -9.062 -6.941 1 97.88 74 HIS B C 1
ATOM 1697 O O . HIS B 1 74 ? 2.086 -10.156 -6.375 1 97.88 74 HIS B O 1
ATOM 1703 N N . HIS B 1 75 ? 2.572 -8.914 -8.242 1 97.44 75 HIS B N 1
ATOM 1704 C CA . HIS B 1 75 ? 3.158 -9.977 -9.055 1 97.44 75 HIS B CA 1
ATOM 1705 C C . HIS B 1 75 ? 2.291 -11.227 -9.031 1 97.44 75 HIS B C 1
ATOM 1707 O O . HIS B 1 75 ? 2.801 -12.336 -8.852 1 97.44 75 HIS B O 1
ATOM 1713 N N . LEU B 1 76 ? 1.013 -11.008 -9.078 1 96.69 76 LEU B N 1
ATOM 1714 C CA . LEU B 1 76 ? 0.183 -12.18 -9.344 1 96.69 76 LEU B CA 1
ATOM 1715 C C . LEU B 1 76 ? 0.425 -12.703 -10.758 1 96.69 76 LEU B C 1
ATOM 1717 O O . LEU B 1 76 ? 0.227 -11.977 -11.734 1 96.69 76 LEU B O 1
ATOM 1721 N N . CYS B 1 77 ? 0.88 -13.906 -10.836 1 95.31 77 CYS B N 1
ATOM 1722 C CA . CYS B 1 77 ? 1.083 -14.531 -12.133 1 95.31 77 CYS B CA 1
ATOM 1723 C C . CYS B 1 77 ? 0.968 -16.047 -12.039 1 95.31 77 CYS B C 1
ATOM 1725 O O . CYS B 1 77 ? 1.283 -16.641 -11 1 95.31 77 CYS B O 1
ATOM 1727 N N . VAL B 1 78 ? 0.427 -16.609 -13.031 1 96.44 78 VAL B N 1
ATOM 1728 C CA . VAL B 1 78 ? 0.349 -18.047 -13.242 1 96.44 78 VAL B CA 1
ATOM 1729 C C . VAL B 1 78 ? 0.831 -18.406 -14.648 1 96.44 78 VAL B C 1
ATOM 1731 O O . VAL B 1 78 ? 0.429 -17.766 -15.625 1 96.44 78 VAL B O 1
ATOM 1734 N N . ARG B 1 79 ? 1.714 -19.359 -14.719 1 95.88 79 ARG B N 1
ATOM 1735 C CA . ARG B 1 79 ? 2.176 -19.828 -16.016 1 95.88 79 ARG B CA 1
ATOM 1736 C C . ARG B 1 79 ? 0.998 -20.156 -16.938 1 95.88 79 ARG B C 1
ATOM 1738 O O . ARG B 1 79 ? 0 -20.719 -16.484 1 95.88 79 ARG B O 1
ATOM 1745 N N . ASP B 1 80 ? 1.191 -19.922 -18.188 1 93.12 80 ASP B N 1
ATOM 1746 C CA . ASP B 1 80 ? 0.117 -20.031 -19.156 1 93.12 80 ASP B CA 1
ATOM 1747 C C . ASP B 1 80 ? -0.481 -21.438 -19.188 1 93.12 80 ASP B C 1
ATOM 1749 O O . ASP B 1 80 ? -1.703 -21.594 -19.203 1 93.12 80 ASP B O 1
ATOM 1753 N N . ASP B 1 81 ? 0.32 -22.438 -19.125 1 92.88 81 ASP B N 1
ATOM 1754 C CA . ASP B 1 81 ? -0.127 -23.812 -19.25 1 92.88 81 ASP B CA 1
ATOM 1755 C C . ASP B 1 81 ? -0.83 -24.281 -17.984 1 92.88 81 ASP B C 1
ATOM 1757 O O . ASP B 1 81 ? -1.38 -25.391 -17.953 1 92.88 81 ASP B O 1
ATOM 1761 N N . PHE B 1 82 ? -0.851 -23.453 -17 1 94.88 82 PHE B N 1
ATOM 1762 C CA . PHE B 1 82 ? -1.464 -23.844 -15.742 1 94.88 82 PHE B CA 1
ATOM 1763 C C . PHE B 1 82 ? -2.605 -22.906 -15.375 1 94.88 82 PHE B C 1
ATOM 1765 O O . PHE B 1 82 ? -3.078 -22.906 -14.234 1 94.88 82 PHE B O 1
ATOM 1772 N N . ARG B 1 83 ? -3.049 -22.141 -16.281 1 92.81 83 ARG B N 1
ATOM 1773 C CA . ARG B 1 83 ? -4.129 -21.188 -16.031 1 92.81 83 ARG B CA 1
ATOM 1774 C C . ARG B 1 83 ? -5.488 -21.859 -16.141 1 92.81 83 ARG B C 1
ATOM 1776 O O . ARG B 1 83 ? -5.586 -23.016 -16.578 1 92.81 83 ARG B O 1
ATOM 1783 N N . HIS B 1 84 ? -6.441 -21.156 -15.547 1 91.88 84 HIS B N 1
ATOM 1784 C CA . HIS B 1 84 ? -7.832 -21.609 -15.562 1 91.88 84 HIS B CA 1
ATOM 1785 C C . HIS B 1 84 ? -7.996 -22.906 -14.789 1 91.88 84 HIS B C 1
ATOM 1787 O O . HIS B 1 84 ? -8.836 -23.734 -15.141 1 91.88 84 HIS B O 1
ATOM 1793 N N . ARG B 1 85 ? -7.184 -23.078 -13.805 1 92.38 85 ARG B N 1
ATOM 1794 C CA . ARG B 1 85 ? -7.258 -24.25 -12.938 1 92.38 85 ARG B CA 1
ATOM 1795 C C . ARG B 1 85 ? -7.488 -23.844 -11.484 1 92.38 85 ARG B C 1
ATOM 1797 O O . ARG B 1 85 ? -7.379 -24.656 -10.578 1 92.38 85 ARG B O 1
ATOM 1804 N N . GLY B 1 86 ? -7.641 -22.562 -11.258 1 94.94 86 GLY B N 1
ATOM 1805 C CA . GLY B 1 86 ? -7.945 -22.062 -9.922 1 94.94 86 GLY B CA 1
ATOM 1806 C C . GLY B 1 86 ? -6.703 -21.734 -9.117 1 94.94 86 GLY B C 1
ATOM 1807 O O . GLY B 1 86 ? -6.797 -21.375 -7.938 1 94.94 86 GLY B O 1
ATOM 1808 N N . VAL B 1 87 ? -5.543 -21.812 -9.656 1 96.75 87 VAL B N 1
ATOM 1809 C CA . VAL B 1 87 ? -4.273 -21.625 -8.969 1 96.75 87 VAL B CA 1
ATOM 1810 C C . VAL B 1 87 ? -4.184 -20.188 -8.43 1 96.75 87 VAL B C 1
ATOM 1812 O O . VAL B 1 87 ? -3.867 -19.984 -7.254 1 96.75 87 VAL B O 1
ATOM 1815 N N . GLY B 1 88 ? -4.52 -19.234 -9.258 1 97.12 88 GLY B N 1
ATOM 1816 C CA . GLY B 1 88 ? -4.492 -17.844 -8.836 1 97.12 88 GLY B CA 1
ATOM 1817 C C . GLY B 1 88 ? -5.406 -17.562 -7.66 1 97.12 88 GLY B C 1
ATOM 1818 O O . GLY B 1 88 ? -4.984 -16.938 -6.676 1 97.12 88 GLY B O 1
ATOM 1819 N N . ARG B 1 89 ? -6.57 -18.047 -7.746 1 96.81 89 ARG B N 1
ATOM 1820 C CA . ARG B 1 89 ? -7.555 -17.828 -6.691 1 96.81 89 ARG B CA 1
ATOM 1821 C C . ARG B 1 89 ? -7.098 -18.469 -5.379 1 96.81 89 ARG B C 1
ATOM 1823 O O . ARG B 1 89 ? -7.258 -17.875 -4.312 1 96.81 89 ARG B O 1
ATOM 1830 N N . GLN B 1 90 ? -6.555 -19.625 -5.449 1 97.06 90 GLN B N 1
ATOM 1831 C CA . GLN B 1 90 ? -6.086 -20.312 -4.258 1 97.06 90 GLN B CA 1
ATOM 1832 C C . GLN B 1 90 ? -4.953 -19.547 -3.58 1 97.06 90 GLN B C 1
ATOM 1834 O O . GLN B 1 90 ? -4.934 -19.422 -2.354 1 97.06 90 GLN B O 1
ATOM 1839 N N . MET B 1 91 ? -4.023 -19.078 -4.391 1 98.38 91 MET B N 1
ATOM 1840 C CA . MET B 1 91 ? -2.914 -18.297 -3.836 1 98.38 91 MET B CA 1
ATOM 1841 C C . MET B 1 91 ? -3.418 -17.031 -3.162 1 98.38 91 MET B C 1
ATOM 1843 O O . MET B 1 91 ? -3.002 -16.703 -2.047 1 98.38 91 MET B O 1
ATOM 1847 N N . ILE B 1 92 ? -4.352 -16.344 -3.797 1 98.38 92 ILE B N 1
ATOM 1848 C CA . ILE B 1 92 ? -4.891 -15.086 -3.279 1 98.38 92 ILE B CA 1
ATOM 1849 C C . ILE B 1 92 ? -5.656 -15.352 -1.987 1 98.38 92 ILE B C 1
ATOM 1851 O O . ILE B 1 92 ? -5.52 -14.609 -1.013 1 98.38 92 ILE B O 1
ATOM 1855 N N . THR B 1 93 ? -6.434 -16.406 -1.976 1 98 93 THR B N 1
ATOM 1856 C CA . THR B 1 93 ? -7.195 -16.75 -0.78 1 98 93 THR B CA 1
ATOM 1857 C C . THR B 1 93 ? -6.262 -16.969 0.409 1 98 93 THR B C 1
ATOM 1859 O O . THR B 1 93 ? -6.504 -16.438 1.498 1 98 93 THR B O 1
ATOM 1862 N N . ARG B 1 94 ? -5.227 -17.656 0.24 1 98.44 94 ARG B N 1
ATOM 1863 C CA . ARG B 1 94 ? -4.27 -17.906 1.31 1 98.44 94 ARG B CA 1
ATOM 1864 C C . ARG B 1 94 ? -3.605 -16.625 1.771 1 98.44 94 ARG B C 1
ATOM 1866 O O . ARG B 1 94 ? -3.424 -16.406 2.971 1 98.44 94 ARG B O 1
ATOM 1873 N N . ALA B 1 95 ? -3.199 -15.812 0.82 1 98.75 95 ALA B N 1
ATOM 1874 C CA . ALA B 1 95 ? -2.613 -14.516 1.162 1 98.75 95 ALA B CA 1
ATOM 1875 C C . ALA B 1 95 ? -3.58 -13.68 1.997 1 98.75 95 ALA B C 1
ATOM 1877 O O . ALA B 1 95 ? -3.188 -13.094 3.01 1 98.75 95 ALA B O 1
ATOM 1878 N N . LEU B 1 96 ? -4.84 -13.672 1.577 1 98.69 96 LEU B N 1
ATOM 1879 C CA . LEU B 1 96 ? -5.859 -12.883 2.266 1 98.69 96 LEU B CA 1
ATOM 1880 C C . LEU B 1 96 ? -6.125 -13.438 3.66 1 98.69 96 LEU B C 1
ATOM 1882 O O . LEU B 1 96 ? -6.355 -12.68 4.602 1 98.69 96 LEU B O 1
ATOM 1886 N N . GLU B 1 97 ? -6.105 -14.727 3.799 1 98.62 97 GLU B N 1
ATOM 1887 C CA . GLU B 1 97 ? -6.258 -15.336 5.117 1 98.62 97 GLU B CA 1
ATOM 1888 C C . GLU B 1 97 ? -5.156 -14.867 6.066 1 98.62 97 GLU B C 1
ATOM 1890 O O . GLU B 1 97 ? -5.414 -14.594 7.238 1 98.62 97 GLU B O 1
ATOM 1895 N N . GLY B 1 98 ? -3.971 -14.82 5.586 1 98.56 98 GLY B N 1
ATOM 1896 C CA . GLY B 1 98 ? -2.869 -14.297 6.379 1 98.56 98 GLY B CA 1
ATOM 1897 C C . GLY B 1 98 ? -3.055 -12.844 6.773 1 98.56 98 GLY B C 1
ATOM 1898 O O . GLY B 1 98 ? -2.818 -12.477 7.926 1 98.56 98 GLY B O 1
ATOM 1899 N N . LEU B 1 99 ? -3.465 -12.055 5.816 1 98.56 99 LEU B N 1
ATOM 1900 C CA . LEU B 1 99 ? -3.701 -10.641 6.086 1 98.56 99 LEU B CA 1
ATOM 1901 C C . LEU B 1 99 ? -4.832 -10.461 7.094 1 98.56 99 LEU B C 1
ATOM 1903 O O . LEU B 1 99 ? -4.746 -9.602 7.977 1 98.56 99 LEU B O 1
ATOM 1907 N N . ALA B 1 100 ? -5.859 -11.266 6.977 1 98.06 100 ALA B N 1
ATOM 1908 C CA . ALA B 1 100 ? -6.984 -11.219 7.906 1 98.06 100 ALA B CA 1
ATOM 1909 C C . ALA B 1 100 ? -6.539 -11.555 9.328 1 98.06 100 ALA B C 1
ATOM 1911 O O . ALA B 1 100 ? -6.977 -10.914 10.289 1 98.06 100 ALA B O 1
ATOM 1912 N N . ALA B 1 101 ? -5.688 -12.547 9.422 1 97.75 101 ALA B N 1
ATOM 1913 C CA . ALA B 1 101 ? -5.191 -12.977 10.727 1 97.75 101 ALA B CA 1
ATOM 1914 C C . ALA B 1 101 ? -4.414 -11.867 11.422 1 97.75 101 ALA B C 1
ATOM 1916 O O . ALA B 1 101 ? -4.289 -11.852 12.648 1 97.75 101 ALA B O 1
ATOM 1917 N N . LEU B 1 102 ? -3.934 -10.938 10.633 1 96.94 102 LEU B N 1
ATOM 1918 C CA . LEU B 1 102 ? -3.176 -9.812 11.172 1 96.94 102 LEU B CA 1
ATOM 1919 C C . LEU B 1 102 ? -4.09 -8.625 11.461 1 96.94 102 LEU B C 1
ATOM 1921 O O . LEU B 1 102 ? -3.623 -7.555 11.852 1 96.94 102 LEU B O 1
ATOM 1925 N N . GLY B 1 103 ? -5.387 -8.789 11.133 1 95.81 103 GLY B N 1
ATOM 1926 C CA . GLY B 1 103 ? -6.363 -7.777 11.508 1 95.81 103 GLY B CA 1
ATOM 1927 C C . GLY B 1 103 ? -6.641 -6.773 10.406 1 95.81 103 GLY B C 1
ATOM 1928 O O . GLY B 1 103 ? -7.305 -5.762 10.633 1 95.81 103 GLY B O 1
ATOM 1929 N N . LEU B 1 104 ? -6.125 -6.98 9.258 1 97.25 104 LEU B N 1
ATOM 1930 C CA . LEU B 1 104 ? -6.371 -6.062 8.148 1 97.25 104 LEU B CA 1
ATOM 1931 C C . LEU B 1 104 ? -7.773 -6.262 7.582 1 97.25 104 LEU B C 1
ATOM 1933 O O . LEU B 1 104 ? -8.234 -7.395 7.434 1 97.25 104 LEU B O 1
ATOM 1937 N N . GLU B 1 105 ? -8.375 -5.176 7.258 1 97.06 105 GLU B N 1
ATOM 1938 C CA . GLU B 1 105 ? -9.766 -5.23 6.801 1 97.06 105 GLU B CA 1
ATOM 1939 C C . GLU B 1 105 ? -9.844 -5.184 5.277 1 97.06 105 GLU B C 1
ATOM 1941 O O . GLU B 1 105 ? -10.758 -5.754 4.684 1 97.06 105 GLU B O 1
ATOM 1946 N N . LYS B 1 106 ? -8.945 -4.492 4.66 1 97.75 106 LYS B N 1
ATOM 1947 C CA . LYS B 1 106 ? -9.016 -4.27 3.219 1 97.75 106 LYS B CA 1
ATOM 1948 C C . LYS B 1 106 ? -7.664 -4.535 2.561 1 97.75 106 LYS B C 1
ATOM 1950 O O . LYS B 1 106 ? -6.617 -4.414 3.203 1 97.75 106 L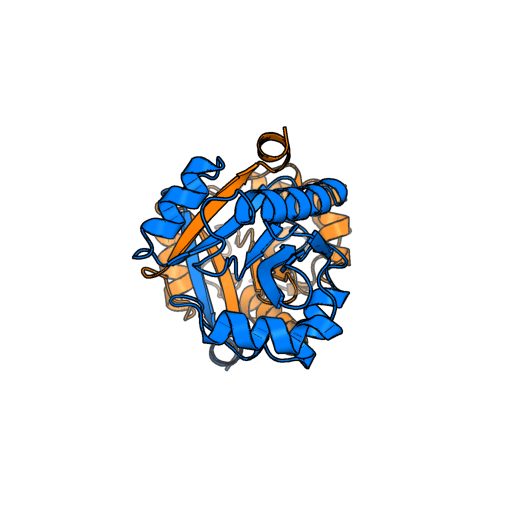YS B O 1
ATOM 1955 N N . ALA B 1 107 ? -7.676 -4.906 1.342 1 98.62 107 ALA B N 1
ATOM 1956 C CA . ALA B 1 107 ? -6.48 -5.109 0.528 1 98.62 107 ALA B CA 1
ATOM 1957 C C . ALA B 1 107 ? -6.652 -4.496 -0.86 1 98.62 107 ALA B C 1
ATOM 1959 O O . ALA B 1 107 ? -7.77 -4.406 -1.371 1 98.62 107 ALA B O 1
ATOM 1960 N N . HIS B 1 108 ? -5.555 -4.027 -1.365 1 98.62 108 HIS B N 1
ATOM 1961 C CA . HIS B 1 108 ? -5.512 -3.424 -2.691 1 98.62 108 HIS B CA 1
ATOM 1962 C C . HIS B 1 108 ? -4.508 -4.137 -3.59 1 98.62 108 HIS B C 1
ATOM 1964 O O . HIS B 1 108 ? -3.568 -4.77 -3.102 1 98.62 108 HIS B O 1
ATOM 1970 N N . ALA B 1 109 ? -4.703 -4.059 -4.816 1 97.88 109 ALA B N 1
ATOM 1971 C CA . ALA B 1 109 ? -3.74 -4.395 -5.859 1 97.88 109 ALA B CA 1
ATOM 1972 C C . ALA B 1 109 ? -3.775 -3.365 -6.988 1 97.88 109 ALA B C 1
ATOM 1974 O O . ALA B 1 109 ? -4.797 -2.709 -7.207 1 97.88 109 ALA B O 1
ATOM 1975 N N . PHE B 1 110 ? -2.645 -3.254 -7.625 1 96.12 110 PHE B N 1
ATOM 1976 C CA . PHE B 1 110 ? -2.504 -2.344 -8.758 1 96.12 110 PHE B CA 1
ATOM 1977 C C . PHE B 1 110 ? -2.494 -3.111 -10.07 1 96.12 110 PHE B C 1
ATOM 1979 O O . PHE B 1 110 ? -1.877 -4.172 -10.172 1 96.12 110 PHE B O 1
ATOM 1986 N N . LEU B 1 111 ? -3.178 -2.59 -10.969 1 93.44 111 LEU B N 1
ATOM 1987 C CA . LEU B 1 111 ? -3.275 -3.205 -12.289 1 93.44 111 LEU B CA 1
ATOM 1988 C C . LEU B 1 111 ? -3.051 -2.172 -13.391 1 93.44 111 LEU B C 1
ATOM 1990 O O . LEU B 1 111 ? -3.559 -1.05 -13.305 1 93.44 111 LEU B O 1
ATOM 1994 N N . PHE B 1 112 ? -2.332 -2.588 -14.422 1 93.31 112 PHE B N 1
ATOM 1995 C CA . PHE B 1 112 ? -2.285 -1.733 -15.602 1 93.31 112 PHE B CA 1
ATOM 1996 C C . PHE B 1 112 ? -3.666 -1.606 -16.234 1 93.31 112 PHE B C 1
ATOM 1998 O O . PHE B 1 112 ? -4.402 -2.59 -16.328 1 93.31 112 PHE B O 1
ATOM 2005 N N . THR B 1 113 ? -3.986 -0.454 -16.719 1 92 113 THR B N 1
ATOM 2006 C CA . THR B 1 113 ? -5.34 -0.183 -17.203 1 92 113 THR B CA 1
ATOM 2007 C C . THR B 1 113 ? -5.602 -0.908 -18.516 1 92 113 THR B C 1
ATOM 2009 O O . THR B 1 113 ? -6.758 -1.088 -18.906 1 92 113 THR B O 1
ATOM 2012 N N . ASP B 1 114 ? -4.602 -1.323 -19.188 1 91.38 114 ASP B N 1
ATOM 2013 C CA . ASP B 1 114 ? -4.766 -2.018 -20.469 1 91.38 114 ASP B CA 1
ATOM 2014 C C . ASP B 1 114 ? -4.781 -3.531 -20.266 1 91.38 114 ASP B C 1
ATOM 2016 O O . ASP B 1 114 ? -4.859 -4.289 -21.234 1 91.38 114 ASP B O 1
ATOM 2020 N N . ASN B 1 115 ? -4.727 -3.969 -19.062 1 90.56 115 ASN B N 1
ATOM 2021 C CA . ASN B 1 115 ? -4.734 -5.395 -18.75 1 90.56 115 ASN B CA 1
ATOM 2022 C C . ASN B 1 115 ? -6.156 -5.922 -18.578 1 90.56 115 ASN B C 1
ATOM 2024 O O . ASN B 1 115 ? -6.562 -6.289 -17.469 1 90.56 115 ASN B O 1
ATOM 2028 N N . GLU B 1 116 ? -6.84 -6.219 -19.641 1 90.69 116 GLU B N 1
ATOM 2029 C CA . GLU B 1 116 ? -8.234 -6.652 -19.609 1 90.69 116 GLU B CA 1
ATOM 2030 C C . GLU B 1 116 ? -8.367 -8.047 -19 1 90.69 116 GLU B C 1
ATOM 2032 O O . GLU B 1 116 ? -9.32 -8.32 -18.281 1 90.69 116 GLU B O 1
ATOM 2037 N N . THR B 1 117 ? -7.465 -8.867 -19.344 1 89.19 117 THR B N 1
ATOM 2038 C CA . THR B 1 117 ? -7.484 -10.227 -18.812 1 89.19 117 THR B CA 1
ATOM 2039 C C . THR B 1 117 ? -7.379 -10.211 -17.281 1 89.19 117 THR B C 1
ATOM 2041 O O . THR B 1 117 ? -8.133 -10.906 -16.594 1 89.19 117 THR B O 1
ATOM 2044 N N . GLY B 1 118 ? -6.445 -9.367 -16.75 1 91.75 118 GLY B N 1
ATOM 2045 C CA . GLY B 1 118 ? -6.324 -9.227 -15.305 1 91.75 118 GLY B CA 1
ATOM 2046 C C . GLY B 1 118 ? -7.578 -8.672 -14.656 1 91.75 118 GLY B C 1
ATOM 2047 O O . GLY B 1 118 ? -8.016 -9.164 -13.617 1 91.75 118 GLY B O 1
ATOM 2048 N N . ARG B 1 119 ? -8.164 -7.719 -15.336 1 94.19 119 ARG B N 1
ATOM 2049 C CA . ARG B 1 119 ? -9.367 -7.094 -14.805 1 94.19 119 ARG B CA 1
ATOM 2050 C C . ARG B 1 119 ? -10.492 -8.117 -14.664 1 94.19 119 ARG B C 1
ATOM 2052 O O . ARG B 1 119 ? -11.18 -8.148 -13.641 1 94.19 119 ARG B O 1
ATOM 2059 N N . ARG B 1 120 ? -10.664 -8.891 -15.609 1 94.12 120 ARG B N 1
ATOM 2060 C CA . ARG B 1 120 ? -11.695 -9.922 -15.594 1 94.12 120 ARG B CA 1
ATOM 2061 C C . ARG B 1 120 ? -11.438 -10.938 -14.484 1 94.12 120 ARG B C 1
ATOM 2063 O O . ARG B 1 120 ? -12.375 -11.391 -13.812 1 94.12 120 ARG B O 1
ATOM 2070 N N . PHE B 1 121 ? -10.242 -11.289 -14.352 1 94.81 121 PHE B N 1
ATOM 2071 C CA . PHE B 1 121 ? -9.867 -12.234 -13.305 1 94.81 121 PHE B CA 1
ATOM 2072 C C . PHE B 1 121 ? -10.25 -11.695 -11.93 1 94.81 121 PHE B C 1
ATOM 2074 O O . PHE B 1 121 ? -10.938 -12.367 -11.164 1 94.81 121 PHE B O 1
ATOM 2081 N N . TRP B 1 122 ? -9.805 -10.484 -11.594 1 96 122 TRP B N 1
ATOM 2082 C CA . TRP B 1 122 ? -10.047 -9.875 -10.297 1 96 122 TRP B CA 1
ATOM 2083 C C . TRP B 1 122 ? -11.547 -9.719 -10.039 1 96 122 TRP B C 1
ATOM 2085 O O . TRP B 1 122 ? -12.023 -9.945 -8.93 1 96 122 TRP B O 1
ATOM 2095 N N . ASP B 1 123 ? -12.234 -9.328 -11.094 1 95.44 123 ASP B N 1
ATOM 2096 C CA . ASP B 1 123 ? -13.68 -9.211 -10.992 1 95.44 12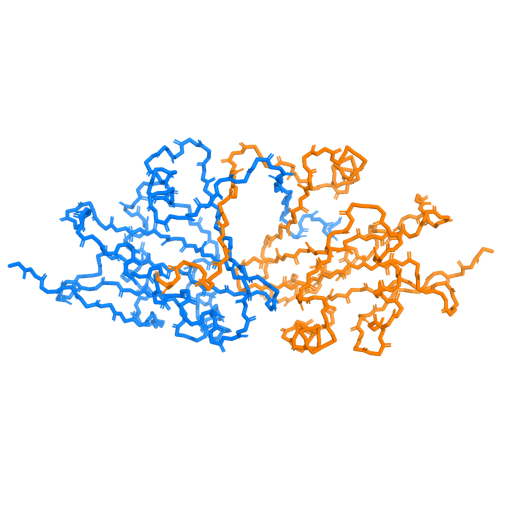3 ASP B CA 1
ATOM 2097 C C . ASP B 1 123 ? -14.32 -10.555 -10.633 1 95.44 123 ASP B C 1
ATOM 2099 O O . ASP B 1 123 ? -15.164 -10.625 -9.742 1 95.44 123 ASP B O 1
ATOM 2103 N N . ARG B 1 124 ? -13.883 -11.562 -11.234 1 94.25 124 ARG B N 1
ATOM 2104 C CA . ARG B 1 124 ? -14.438 -12.898 -11.039 1 94.25 124 ARG B CA 1
ATOM 2105 C C . ARG B 1 124 ? -14.234 -13.383 -9.609 1 94.25 124 ARG B C 1
ATOM 2107 O O . ARG B 1 124 ? -15.086 -14.078 -9.055 1 94.25 124 ARG B O 1
ATOM 2114 N N . ILE B 1 125 ? -13.18 -12.945 -9.031 1 93.69 125 ILE B N 1
ATOM 2115 C CA . ILE B 1 125 ? -12.891 -13.453 -7.691 1 93.69 125 ILE B CA 1
ATOM 2116 C C . ILE B 1 125 ? -13.406 -12.461 -6.645 1 93.69 125 ILE B C 1
ATOM 2118 O O . ILE B 1 125 ? -13.023 -12.539 -5.473 1 93.69 125 ILE B O 1
ATOM 2122 N N . GLY B 1 126 ? -14.117 -11.414 -7.062 1 95 126 GLY B N 1
ATOM 2123 C CA . GLY B 1 126 ? -14.883 -10.609 -6.117 1 95 126 GLY B CA 1
ATOM 2124 C C . GLY B 1 126 ? -14.203 -9.305 -5.762 1 95 126 GLY B C 1
ATOM 2125 O O . GLY B 1 126 ? -14.633 -8.609 -4.836 1 95 126 GLY B O 1
ATOM 2126 N N . TRP B 1 127 ? -13.148 -8.969 -6.418 1 97.56 127 TRP B N 1
ATOM 2127 C CA . TRP B 1 127 ? -12.516 -7.676 -6.188 1 97.56 127 TRP B CA 1
ATOM 2128 C C . TRP B 1 127 ? -13.18 -6.59 -7.02 1 97.56 127 TRP B C 1
ATOM 2130 O O . TRP B 1 127 ? -13.68 -6.855 -8.117 1 97.56 127 TRP B O 1
ATOM 2140 N N . THR B 1 128 ? -13.133 -5.434 -6.465 1 97.19 128 THR B N 1
ATOM 2141 C CA . THR B 1 128 ? -13.836 -4.328 -7.109 1 97.19 128 THR B CA 1
ATOM 2142 C C . THR B 1 128 ? -12.844 -3.354 -7.742 1 97.19 128 THR B C 1
ATOM 2144 O O . THR B 1 128 ? -11.914 -2.885 -7.082 1 97.19 128 THR B O 1
ATOM 2147 N N . TRP B 1 129 ? -13.062 -3.076 -8.992 1 96.81 129 TRP B N 1
ATOM 2148 C CA . TRP B 1 129 ? -12.336 -1.996 -9.648 1 96.81 129 TRP B CA 1
ATOM 2149 C C . TRP B 1 129 ? -12.781 -0.638 -9.117 1 96.81 129 TRP B C 1
ATOM 2151 O O . TRP B 1 129 ? -13.961 -0.292 -9.188 1 96.81 129 TRP B O 1
ATOM 2161 N N . ARG B 1 130 ? -11.812 0.121 -8.617 1 96.88 130 ARG B N 1
ATOM 2162 C CA . ARG B 1 130 ? -12.172 1.389 -7.988 1 96.88 130 ARG B CA 1
ATOM 2163 C C . ARG B 1 130 ? -12.18 2.523 -9.008 1 96.88 130 ARG B C 1
ATOM 2165 O O . ARG B 1 130 ? -11.18 2.756 -9.688 1 96.88 130 ARG B O 1
ATOM 2172 N N . THR B 1 131 ? -13.32 3.203 -9.086 1 94.94 131 THR B N 1
ATOM 2173 C CA . THR B 1 131 ? -13.438 4.34 -9.992 1 94.94 131 THR B CA 1
ATOM 2174 C C . THR B 1 131 ? -13.469 5.652 -9.219 1 94.94 131 THR B C 1
ATOM 2176 O O . THR B 1 131 ? -13.312 6.727 -9.797 1 94.94 131 THR B O 1
ATOM 2179 N N . ASP B 1 132 ? -13.586 5.566 -7.949 1 94.81 132 ASP B N 1
ATOM 2180 C CA . ASP B 1 132 ? -13.727 6.746 -7.102 1 94.81 132 ASP B CA 1
ATOM 2181 C C . ASP B 1 132 ? -12.375 7.203 -6.566 1 94.81 132 ASP B C 1
ATOM 2183 O O . ASP B 1 132 ? -12.258 8.289 -6 1 94.81 132 ASP B O 1
ATOM 2187 N N . ILE B 1 133 ? -11.406 6.324 -6.734 1 94.69 133 ILE B N 1
ATOM 2188 C CA . ILE B 1 133 ? -10.094 6.719 -6.25 1 94.69 133 ILE B CA 1
ATOM 2189 C C . ILE B 1 133 ? -9.062 6.543 -7.359 1 94.69 133 ILE B C 1
ATOM 2191 O O . ILE B 1 133 ? -9.227 5.699 -8.242 1 94.69 133 ILE B O 1
ATOM 2195 N N . GLY B 1 134 ? -8.07 7.387 -7.332 1 94.81 134 GLY B N 1
ATOM 2196 C CA . GLY B 1 134 ? -6.875 7.277 -8.156 1 94.81 134 GLY B CA 1
ATOM 2197 C C . GLY B 1 134 ? -5.594 7.184 -7.352 1 94.81 134 GLY B C 1
ATOM 2198 O O . GLY B 1 134 ? -5.633 7.117 -6.121 1 94.81 134 GLY B O 1
ATOM 2199 N N . VAL B 1 135 ? -4.488 7.047 -8.109 1 97.5 135 VAL B N 1
ATOM 2200 C CA . VAL B 1 135 ? -3.191 6.883 -7.465 1 97.5 135 VAL B CA 1
ATOM 2201 C C . VAL B 1 135 ? -2.25 8 -7.898 1 97.5 135 VAL B C 1
ATOM 2203 O O . VAL B 1 135 ? -2.154 8.312 -9.094 1 97.5 135 VAL B O 1
ATOM 2206 N N . VAL B 1 136 ? -1.656 8.68 -6.957 1 97.69 136 VAL B N 1
ATOM 2207 C CA . VAL B 1 136 ? -0.498 9.523 -7.227 1 97.69 136 VAL B CA 1
ATOM 2208 C C . VAL B 1 136 ? 0.77 8.836 -6.723 1 97.69 136 VAL B C 1
ATOM 2210 O O . VAL B 1 136 ? 0.746 8.148 -5.699 1 97.69 136 VAL B O 1
ATOM 2213 N N . SER B 1 137 ? 1.851 8.984 -7.426 1 98.12 137 SER B N 1
ATOM 2214 C CA . SER B 1 137 ? 3.088 8.273 -7.102 1 98.12 137 SER B CA 1
ATOM 2215 C C . SER B 1 137 ? 4.301 9.188 -7.266 1 98.12 137 SER B C 1
ATOM 2217 O O . SER B 1 137 ? 4.223 10.219 -7.934 1 98.12 137 SER B O 1
ATOM 2219 N N . VAL B 1 138 ? 5.375 8.773 -6.641 1 98.12 138 VAL B N 1
ATOM 2220 C CA . VAL B 1 138 ? 6.621 9.523 -6.766 1 98.12 138 VAL B CA 1
ATOM 2221 C C . VAL B 1 138 ? 7.812 8.57 -6.637 1 98.12 138 VAL B C 1
ATOM 2223 O O . VAL B 1 138 ? 7.707 7.516 -6.008 1 98.12 138 VAL B O 1
ATOM 2226 N N . THR B 1 139 ? 8.922 8.922 -7.344 1 97.69 139 THR B N 1
ATOM 2227 C CA . THR B 1 139 ? 10.234 8.383 -7.004 1 97.69 139 THR B CA 1
ATOM 2228 C C . THR B 1 139 ? 10.859 9.156 -5.848 1 97.69 139 THR B C 1
ATOM 2230 O O . THR B 1 139 ? 11.188 10.336 -5.992 1 97.69 139 THR B O 1
ATOM 2233 N N . ILE B 1 140 ? 11.086 8.531 -4.75 1 97.62 140 ILE B N 1
ATOM 2234 C CA . ILE B 1 140 ? 11.336 9.18 -3.467 1 97.62 140 ILE B CA 1
ATOM 2235 C C . ILE B 1 140 ? 12.594 10.031 -3.555 1 97.62 140 ILE B C 1
ATOM 2237 O O . ILE B 1 140 ? 12.578 11.211 -3.184 1 97.62 140 ILE B O 1
ATOM 2241 N N . GLU B 1 141 ? 13.633 9.531 -4.145 1 94.75 141 GLU B N 1
ATOM 2242 C CA . GLU B 1 141 ? 14.898 10.258 -4.207 1 94.75 141 GLU B CA 1
ATOM 2243 C C . GLU B 1 141 ? 14.75 11.547 -5.016 1 94.75 141 GLU B C 1
ATOM 2245 O O . GLU B 1 141 ? 15.391 12.555 -4.715 1 94.75 141 GLU B O 1
ATOM 2250 N N . GLU B 1 142 ? 13.914 11.57 -5.961 1 93.62 142 GLU B N 1
ATOM 2251 C CA . GLU B 1 142 ? 13.703 12.742 -6.805 1 93.62 142 GLU B CA 1
ATOM 2252 C C . GLU B 1 142 ? 12.875 13.805 -6.074 1 93.62 142 GLU B C 1
ATOM 2254 O O . GLU B 1 142 ? 12.992 14.992 -6.367 1 93.62 142 GLU B O 1
ATOM 2259 N N . ALA B 1 143 ? 12.078 13.352 -5.148 1 93.19 143 ALA B N 1
ATOM 2260 C CA . ALA B 1 143 ? 11.164 14.258 -4.465 1 93.19 143 ALA B CA 1
ATOM 2261 C C . ALA B 1 143 ? 11.852 14.953 -3.295 1 93.19 143 ALA B C 1
ATOM 2263 O O . ALA B 1 1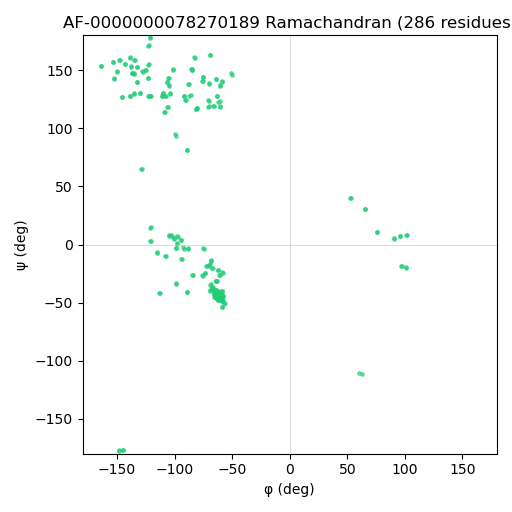43 ? 11.43 16.031 -2.869 1 93.19 143 ALA B O 1
ATOM 2264 N N . ILE B 1 144 ? 12.852 14.352 -2.738 1 92 144 ILE B N 1
ATOM 2265 C CA . ILE B 1 144 ? 13.477 14.938 -1.553 1 92 144 ILE B CA 1
ATOM 2266 C C . ILE B 1 144 ? 14.719 15.727 -1.957 1 92 144 ILE B C 1
ATOM 2268 O O . ILE B 1 144 ? 15.406 16.281 -1.104 1 92 144 ILE B O 1
ATOM 2272 N N . LYS B 1 145 ? 15.086 15.82 -3.254 1 81.81 145 LYS B N 1
ATOM 2273 C CA . LYS B 1 145 ? 16.172 16.688 -3.738 1 81.81 145 LYS B CA 1
ATOM 2274 C C . LYS B 1 145 ? 15.695 18.125 -3.887 1 81.81 145 LYS B C 1
ATOM 2276 O O . LYS B 1 145 ? 14.516 18.375 -4.148 1 81.81 145 LYS B O 1
#